Protein AF-A0A1M7REV2-F1 (afdb_monomer_lite)

pLDDT: mean 80.97, std 17.86, range [32.41, 97.94]

Structure (mmCIF, N/CA/C/O backbone):
data_AF-A0A1M7REV2-F1
#
_entry.id   AF-A0A1M7REV2-F1
#
loop_
_atom_site.group_PDB
_atom_site.id
_atom_site.type_symbol
_atom_site.label_atom_id
_atom_site.label_alt_id
_atom_site.label_comp_id
_atom_site.label_asym_id
_atom_site.label_entity_id
_atom_site.label_seq_id
_atom_site.pdbx_PDB_ins_code
_atom_site.Cartn_x
_atom_site.Cartn_y
_atom_site.Cartn_z
_atom_site.occupancy
_atom_site.B_iso_or_equiv
_atom_site.auth_seq_id
_atom_site.auth_comp_id
_atom_site.auth_asym_id
_atom_site.auth_atom_id
_atom_site.pdbx_PDB_model_num
ATOM 1 N N . MET A 1 1 ? 31.255 -5.939 53.324 1.00 43.69 1 MET A N 1
ATOM 2 C CA . MET A 1 1 ? 29.866 -6.467 53.376 1.00 43.69 1 MET A CA 1
ATOM 3 C C . MET A 1 1 ? 28.873 -5.769 52.431 1.00 43.69 1 MET A C 1
ATOM 5 O O . MET A 1 1 ? 27.865 -6.385 52.116 1.00 43.69 1 MET A O 1
ATOM 9 N N . HIS A 1 2 ? 29.122 -4.549 51.928 1.00 42.25 2 HIS A N 1
ATOM 10 C CA . HIS A 1 2 ? 28.206 -3.861 50.992 1.00 42.25 2 HIS A CA 1
ATOM 11 C C . HIS A 1 2 ? 28.217 -4.394 49.545 1.00 42.25 2 HIS A C 1
ATOM 13 O O . HIS A 1 2 ? 27.174 -4.443 48.905 1.00 42.25 2 HIS A O 1
ATOM 19 N N . THR A 1 3 ? 29.349 -4.889 49.045 1.00 41.31 3 THR A N 1
ATOM 20 C CA . THR A 1 3 ? 29.494 -5.343 47.647 1.00 41.31 3 THR A CA 1
ATOM 21 C C . THR A 1 3 ? 28.759 -6.655 47.342 1.00 41.31 3 THR A C 1
ATOM 23 O O . THR A 1 3 ? 28.320 -6.871 46.219 1.00 41.31 3 THR A O 1
ATOM 26 N N . ARG A 1 4 ? 28.547 -7.513 48.352 1.00 37.62 4 ARG A N 1
ATOM 27 C CA . ARG A 1 4 ? 27.813 -8.785 48.195 1.00 37.62 4 ARG A CA 1
ATOM 28 C C . ARG A 1 4 ? 26.289 -8.615 48.139 1.00 37.62 4 ARG A C 1
ATOM 30 O O . ARG A 1 4 ? 25.618 -9.473 47.583 1.00 37.62 4 ARG A O 1
ATOM 37 N N . ARG A 1 5 ? 25.738 -7.513 48.669 1.00 42.66 5 ARG A N 1
ATOM 38 C CA . ARG A 1 5 ? 24.288 -7.232 48.616 1.00 42.66 5 ARG A CA 1
ATOM 39 C C . ARG A 1 5 ? 23.850 -6.646 47.270 1.00 42.66 5 ARG A C 1
ATOM 41 O O . ARG A 1 5 ? 22.754 -6.944 46.823 1.00 42.66 5 ARG A O 1
ATOM 48 N N . ILE A 1 6 ? 24.725 -5.894 46.597 1.00 44.53 6 ILE A N 1
ATOM 49 C CA . ILE A 1 6 ? 24.453 -5.322 45.266 1.00 44.53 6 ILE A CA 1
ATOM 50 C C . ILE A 1 6 ? 24.449 -6.420 44.188 1.00 44.53 6 ILE A C 1
ATOM 52 O O . ILE A 1 6 ? 23.554 -6.453 43.350 1.00 44.53 6 ILE A O 1
ATOM 56 N N . GLY A 1 7 ? 25.380 -7.380 44.265 1.00 37.22 7 GLY A N 1
ATOM 57 C CA . GLY A 1 7 ? 25.423 -8.514 43.332 1.00 37.22 7 GLY A CA 1
ATOM 58 C C . GLY A 1 7 ? 24.199 -9.436 43.415 1.00 37.22 7 GLY A C 1
ATOM 59 O O . GLY A 1 7 ? 23.728 -9.917 42.391 1.00 37.22 7 GLY A O 1
ATOM 60 N N . ALA A 1 8 ? 23.633 -9.629 44.612 1.00 41.50 8 ALA A N 1
ATOM 61 C CA . ALA A 1 8 ? 22.443 -10.463 44.804 1.00 41.50 8 ALA A CA 1
ATOM 62 C C . ALA A 1 8 ? 21.159 -9.820 44.243 1.00 41.50 8 ALA A C 1
ATOM 64 O O . ALA A 1 8 ? 20.305 -10.522 43.710 1.00 41.50 8 ALA A O 1
ATOM 65 N N . VAL A 1 9 ? 21.039 -8.488 44.310 1.00 47.78 9 VAL A N 1
ATOM 66 C CA . VAL A 1 9 ? 19.891 -7.752 43.749 1.00 47.78 9 VAL A CA 1
ATOM 67 C C . VAL A 1 9 ? 19.945 -7.725 42.217 1.00 47.78 9 VAL A C 1
ATOM 69 O O . VAL A 1 9 ? 18.920 -7.912 41.569 1.00 47.78 9 VAL A O 1
ATOM 72 N N . ILE A 1 10 ? 21.138 -7.584 41.627 1.00 49.06 10 ILE A N 1
ATOM 73 C CA . ILE A 1 10 ? 21.328 -7.639 40.166 1.00 49.06 10 ILE A CA 1
ATOM 74 C C . ILE A 1 10 ? 21.054 -9.053 39.626 1.00 49.06 10 ILE A C 1
ATOM 76 O O . ILE A 1 10 ? 20.413 -9.197 38.588 1.00 49.06 10 ILE A O 1
ATOM 80 N N . ALA A 1 11 ? 21.461 -10.102 40.350 1.00 43.75 11 ALA A N 1
ATOM 81 C CA . ALA A 1 11 ? 21.199 -11.488 39.956 1.00 43.75 11 ALA A CA 1
ATOM 82 C C . ALA A 1 11 ? 19.703 -11.864 40.020 1.00 43.75 11 ALA A C 1
ATOM 84 O O . ALA A 1 11 ? 19.220 -12.584 39.150 1.00 43.75 11 ALA A O 1
ATOM 85 N N . LEU A 1 12 ? 18.950 -11.342 40.996 1.00 46.41 12 LEU A N 1
ATOM 86 C CA . LEU A 1 12 ? 17.495 -11.539 41.087 1.00 46.41 12 LEU A CA 1
ATOM 87 C C . LEU A 1 12 ? 16.721 -10.773 40.000 1.00 46.41 12 LEU A C 1
ATOM 89 O O . LEU A 1 12 ? 15.726 -11.286 39.492 1.00 46.41 12 LEU A O 1
ATOM 93 N N . LEU A 1 13 ? 17.199 -9.592 39.591 1.00 45.47 13 LEU A N 1
ATOM 94 C CA . LEU A 1 13 ? 16.633 -8.846 38.460 1.00 45.47 13 LEU A CA 1
ATOM 95 C C . LEU A 1 13 ? 16.920 -9.531 37.113 1.00 45.47 13 LEU A C 1
ATOM 97 O O . LEU A 1 13 ? 16.036 -9.584 36.264 1.00 45.47 13 LEU A O 1
ATOM 101 N N . ALA A 1 14 ? 18.105 -10.124 36.936 1.00 41.53 14 ALA A N 1
ATOM 102 C CA . ALA A 1 14 ? 18.436 -10.902 35.739 1.00 41.53 14 ALA A CA 1
ATOM 103 C C . ALA A 1 14 ? 17.648 -12.225 35.656 1.00 41.53 14 ALA A C 1
ATOM 105 O O . ALA A 1 14 ? 17.209 -12.614 34.576 1.00 41.53 14 ALA A O 1
ATOM 106 N N . ALA A 1 15 ? 17.401 -12.887 36.792 1.00 38.38 15 ALA A N 1
ATOM 107 C CA . ALA A 1 15 ? 16.600 -14.112 36.845 1.00 38.38 15 ALA A CA 1
ATOM 108 C C . ALA A 1 15 ? 15.097 -13.861 36.605 1.00 38.38 15 ALA A C 1
ATOM 110 O O . ALA A 1 15 ? 14.422 -14.713 36.033 1.00 38.38 15 ALA A O 1
ATOM 111 N N . GLY A 1 16 ? 14.576 -12.686 36.983 1.00 38.19 16 GLY A N 1
ATOM 112 C CA . GLY A 1 16 ? 13.189 -12.293 36.705 1.00 38.19 16 GLY A CA 1
ATOM 113 C C . GLY A 1 16 ? 12.911 -11.973 35.230 1.00 38.19 16 GLY A C 1
ATOM 114 O O . GLY A 1 16 ? 11.786 -12.150 34.772 1.00 38.19 16 GLY A O 1
ATOM 115 N N . VAL A 1 17 ? 13.933 -11.554 34.475 1.00 39.50 17 VAL A N 1
ATOM 116 C CA . VAL A 1 17 ? 13.836 -11.249 33.034 1.00 39.50 17 VAL A CA 1
ATOM 117 C C . VAL A 1 17 ? 13.958 -12.511 32.164 1.00 39.50 17 VAL A C 1
ATOM 119 O O . VAL A 1 17 ? 13.461 -12.532 31.044 1.00 39.50 17 VAL A O 1
ATOM 122 N N . LEU A 1 18 ? 14.547 -13.594 32.683 1.00 34.00 18 LEU A N 1
ATOM 123 C CA . LEU A 1 18 ? 14.771 -14.842 31.937 1.00 34.00 18 LEU A CA 1
ATOM 124 C C . LEU A 1 18 ? 13.659 -15.902 32.070 1.00 34.00 18 LEU A C 1
ATOM 126 O O . LEU A 1 18 ? 13.777 -16.968 31.471 1.00 34.00 18 LEU A O 1
ATOM 130 N N . LEU A 1 19 ? 12.583 -15.639 32.820 1.00 34.75 19 LEU A N 1
ATOM 131 C CA . LEU A 1 19 ? 11.520 -16.622 33.104 1.00 34.75 19 LEU A CA 1
ATOM 132 C C . LEU A 1 19 ? 10.159 -16.337 32.445 1.00 34.75 19 LEU A C 1
ATOM 134 O O . LEU A 1 19 ? 9.171 -16.987 32.779 1.00 34.75 19 LEU A O 1
ATOM 138 N N . LEU A 1 20 ? 10.089 -15.423 31.478 1.00 37.75 20 LEU A N 1
ATOM 139 C CA . LEU A 1 20 ? 8.872 -15.167 30.700 1.00 37.75 20 LEU A CA 1
ATOM 140 C C . LEU A 1 20 ? 9.152 -15.401 29.217 1.00 37.75 20 LEU A C 1
ATOM 142 O O . LEU A 1 20 ? 9.313 -14.471 28.432 1.00 37.75 20 LEU A O 1
ATOM 146 N N . ALA A 1 21 ? 9.234 -16.680 28.852 1.00 36.59 21 ALA A N 1
ATOM 147 C CA . ALA A 1 21 ? 9.073 -17.087 27.465 1.00 36.59 21 ALA A CA 1
ATOM 148 C C . ALA A 1 21 ? 7.672 -16.661 26.977 1.00 36.59 21 ALA A C 1
ATOM 150 O O . ALA A 1 21 ? 6.718 -16.750 27.761 1.00 36.59 21 ALA A O 1
ATOM 151 N N . PRO A 1 22 ? 7.522 -16.212 25.717 1.00 39.47 22 PRO A N 1
ATOM 152 C CA . PRO A 1 22 ? 6.202 -16.019 25.131 1.00 39.47 22 PRO A CA 1
ATOM 153 C C . PRO A 1 22 ? 5.412 -17.329 25.252 1.00 39.47 22 PRO A C 1
ATOM 155 O O . PRO A 1 22 ? 5.926 -18.412 24.965 1.00 39.47 22 PRO A O 1
ATOM 158 N N . GLY A 1 23 ? 4.194 -17.232 25.790 1.00 32.41 23 GLY A N 1
ATOM 159 C CA . GLY A 1 23 ? 3.309 -18.380 25.982 1.00 32.41 23 GLY A CA 1
ATOM 160 C C . GLY A 1 23 ? 2.950 -19.042 24.646 1.00 32.41 23 GLY A C 1
ATOM 161 O O . GLY A 1 23 ? 3.029 -18.390 23.608 1.00 32.41 23 GLY A O 1
ATOM 162 N N . PRO A 1 24 ? 2.565 -20.330 24.659 1.00 35.34 24 PRO A N 1
ATOM 163 C CA . PRO A 1 24 ? 2.352 -21.096 23.440 1.00 35.34 24 PRO A CA 1
ATOM 164 C C . PRO A 1 24 ? 1.194 -20.534 22.612 1.00 35.34 24 PRO A C 1
ATOM 166 O O . PRO A 1 24 ? 0.175 -20.100 23.161 1.00 35.34 24 PRO A O 1
ATOM 169 N N . ASP A 1 25 ? 1.372 -20.609 21.292 1.00 39.56 25 ASP A N 1
ATOM 170 C CA . ASP A 1 25 ? 0.382 -20.310 20.263 1.00 39.56 25 ASP A CA 1
ATOM 171 C C . ASP A 1 25 ? -0.998 -20.858 20.633 1.00 39.56 25 ASP A C 1
ATOM 173 O O . ASP A 1 25 ? -1.197 -22.062 20.842 1.00 39.56 25 ASP A O 1
ATOM 177 N N . ARG A 1 26 ? -1.987 -19.963 20.693 1.00 40.00 26 ARG A N 1
ATOM 178 C CA . ARG A 1 26 ? -3.388 -20.357 20.828 1.00 40.00 26 ARG A CA 1
ATOM 179 C C . ARG A 1 26 ? -3.867 -20.918 19.493 1.00 40.00 26 ARG A C 1
ATOM 181 O O . ARG A 1 26 ? -4.332 -20.195 18.621 1.00 40.00 26 ARG A O 1
ATOM 188 N N . ALA A 1 27 ? -3.778 -22.239 19.370 1.00 33.50 27 ALA A N 1
ATOM 189 C CA . ALA A 1 27 ? -4.383 -23.023 18.303 1.00 33.50 27 ALA A CA 1
ATOM 190 C C . ALA A 1 27 ? -5.917 -23.052 18.450 1.00 33.50 27 ALA A C 1
ATOM 192 O O . ALA A 1 27 ? -6.515 -23.995 18.960 1.00 33.50 27 ALA A O 1
ATOM 193 N N . GLY A 1 28 ? -6.553 -21.980 18.000 1.00 37.72 28 GLY A N 1
ATOM 194 C CA . GLY A 1 28 ? -7.979 -21.884 17.723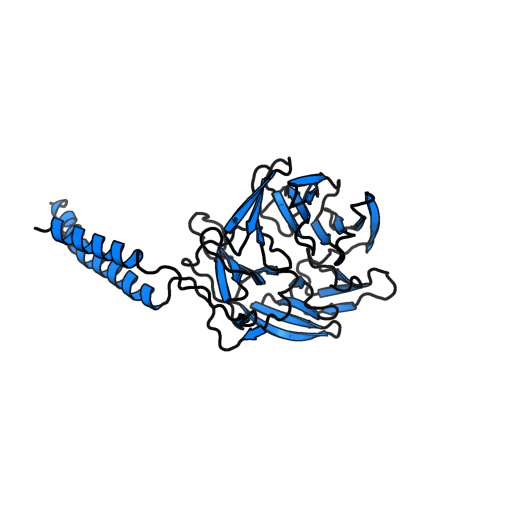 1.00 37.72 28 GLY A CA 1
ATOM 195 C C . GLY A 1 28 ? -8.147 -20.695 16.796 1.00 37.72 28 GLY A C 1
ATOM 196 O O . GLY A 1 28 ? -7.628 -19.625 17.099 1.00 37.72 28 GLY A O 1
ATOM 197 N N . ARG A 1 29 ? -8.787 -20.871 15.635 1.00 42.78 29 ARG A N 1
ATOM 198 C CA . ARG A 1 29 ? -8.947 -19.790 14.653 1.00 42.78 29 ARG A CA 1
ATOM 199 C C . ARG A 1 29 ? -9.982 -18.793 15.186 1.00 42.78 29 ARG A C 1
ATOM 201 O O . ARG A 1 29 ? -11.153 -18.856 14.833 1.00 42.78 29 ARG A O 1
ATOM 208 N N . ILE A 1 30 ? -9.554 -17.939 16.111 1.00 51.41 30 ILE A N 1
ATOM 209 C CA . ILE A 1 30 ? -10.277 -16.727 16.487 1.00 51.41 30 ILE A CA 1
ATOM 210 C C . ILE A 1 30 ? -10.293 -15.855 15.222 1.00 51.41 30 ILE A C 1
ATOM 212 O O . ILE A 1 30 ? -9.264 -15.787 14.540 1.00 51.41 30 ILE A O 1
ATOM 216 N N . PRO A 1 31 ? -11.439 -15.257 14.846 1.00 61.31 31 PRO A N 1
ATOM 217 C CA . PRO A 1 31 ? -11.476 -14.307 13.744 1.00 61.31 31 PRO A CA 1
ATOM 218 C C . PRO A 1 31 ? -10.412 -13.232 13.953 1.00 61.31 31 PRO A C 1
ATOM 220 O O . PRO A 1 31 ? -10.134 -12.856 15.090 1.00 61.31 31 PRO A O 1
ATOM 223 N N . ALA A 1 32 ? -9.837 -12.735 12.865 1.00 77.31 32 ALA A N 1
ATOM 224 C CA . ALA A 1 32 ? -9.000 -11.549 12.917 1.00 77.31 32 ALA A CA 1
ATOM 225 C C . ALA A 1 32 ? -9.808 -10.402 13.560 1.00 77.31 32 ALA A C 1
ATOM 227 O O . ALA A 1 32 ? -10.936 -10.127 13.139 1.00 77.31 32 ALA A O 1
ATOM 228 N N . GLN A 1 33 ? -9.261 -9.762 14.590 1.00 84.19 33 GLN A N 1
ATOM 229 C CA . GLN A 1 33 ? -9.930 -8.739 15.386 1.00 84.19 33 GLN A CA 1
ATOM 230 C C . GLN A 1 33 ? -9.038 -7.513 15.560 1.00 84.19 33 GLN A C 1
ATOM 232 O O . GLN A 1 33 ? -7.889 -7.612 15.987 1.00 84.19 33 GLN A O 1
ATOM 237 N N . LEU A 1 34 ? -9.604 -6.343 15.271 1.00 87.06 34 LEU A N 1
ATOM 238 C CA . LEU A 1 34 ? -9.041 -5.059 15.675 1.00 87.06 34 LEU A CA 1
ATOM 239 C C . LEU A 1 34 ? -9.937 -4.399 16.725 1.00 87.06 34 LEU A C 1
ATOM 241 O O . LEU A 1 34 ? -11.158 -4.578 16.688 1.00 87.06 34 LEU A O 1
ATOM 245 N N . PRO A 1 35 ? -9.366 -3.603 17.639 1.00 86.44 35 PRO A N 1
ATOM 246 C CA . PRO A 1 35 ? -10.153 -2.804 18.559 1.00 86.44 35 PRO A CA 1
ATOM 247 C C . PRO A 1 35 ? -10.871 -1.693 17.786 1.00 86.44 35 PRO A C 1
ATOM 249 O O . PRO A 1 35 ? -10.406 -1.229 16.741 1.00 86.44 35 PRO A O 1
ATOM 252 N N . ARG A 1 36 ? -11.989 -1.200 18.324 1.00 88.44 36 ARG A N 1
ATOM 253 C CA . ARG A 1 36 ? -12.625 0.027 17.809 1.00 88.44 36 ARG A CA 1
ATOM 254 C C . ARG A 1 36 ? -11.894 1.310 18.184 1.00 88.44 36 ARG A C 1
ATOM 256 O O . ARG A 1 36 ? -12.229 2.364 17.648 1.00 88.44 36 ARG A O 1
ATOM 263 N N . GLU A 1 37 ? -10.910 1.235 19.069 1.00 89.56 37 GLU A N 1
ATOM 264 C CA . GLU A 1 37 ? -10.036 2.348 19.425 1.00 89.56 37 GLU A CA 1
ATOM 265 C C . GLU A 1 37 ? -8.582 1.921 19.257 1.00 89.56 37 GLU A C 1
ATOM 267 O O . GLU A 1 37 ? -8.140 0.960 19.880 1.00 89.56 37 GLU A O 1
ATOM 272 N N . LEU A 1 38 ? -7.837 2.630 18.412 1.00 87.44 38 LEU A N 1
ATOM 273 C CA . LEU A 1 38 ? -6.421 2.371 18.207 1.00 87.44 38 LEU A CA 1
ATOM 274 C C . LEU A 1 38 ? -5.620 2.833 19.431 1.00 87.44 38 LEU A C 1
ATOM 276 O O . LEU A 1 38 ? -5.838 3.928 19.957 1.00 87.44 38 LEU A O 1
ATOM 280 N N . ALA A 1 39 ? -4.657 2.019 19.861 1.00 83.94 39 ALA A N 1
ATOM 281 C CA . ALA A 1 39 ? -3.717 2.417 20.897 1.00 83.94 39 ALA A CA 1
ATOM 282 C C . ALA A 1 39 ? -2.964 3.691 20.493 1.00 83.94 39 ALA A C 1
ATOM 284 O O . ALA A 1 39 ? -2.531 3.822 19.355 1.00 83.94 39 ALA A O 1
ATOM 285 N N . GLY A 1 40 ? -2.751 4.601 21.443 1.00 80.69 40 GLY A N 1
ATOM 286 C CA . GLY A 1 40 ? -1.804 5.697 21.256 1.00 80.69 40 GLY A CA 1
ATOM 287 C C . GLY A 1 40 ? -0.360 5.209 21.107 1.00 80.69 40 GLY A C 1
ATOM 288 O O . GLY A 1 40 ? -0.044 4.074 21.480 1.00 80.69 40 GLY A O 1
ATOM 289 N N . PRO A 1 41 ? 0.539 6.079 20.626 1.00 78.56 41 PRO A N 1
ATOM 290 C CA . PRO A 1 41 ? 1.950 5.750 20.522 1.00 78.56 41 PRO A CA 1
ATOM 291 C C . PRO A 1 41 ? 2.546 5.383 21.885 1.00 78.56 41 PRO A C 1
ATOM 293 O O . PRO A 1 41 ? 2.175 5.929 22.930 1.00 78.56 41 PRO A O 1
ATOM 296 N N . ALA A 1 42 ? 3.512 4.469 21.876 1.00 77.19 42 ALA A N 1
ATOM 297 C CA . ALA A 1 42 ? 4.169 3.996 23.085 1.00 77.19 42 ALA A CA 1
ATOM 298 C C . ALA A 1 42 ? 5.661 3.748 22.844 1.00 77.19 42 ALA A C 1
ATOM 300 O O . ALA A 1 42 ? 6.054 2.937 22.011 1.00 77.19 42 ALA A O 1
ATOM 301 N N . LEU A 1 43 ? 6.514 4.383 23.656 1.00 70.88 43 LEU A N 1
ATOM 302 C CA . LEU A 1 43 ? 7.975 4.193 23.615 1.00 70.88 43 LEU A CA 1
ATOM 303 C C . LEU A 1 43 ? 8.411 2.749 23.919 1.00 70.88 43 LEU A C 1
ATOM 305 O O . LEU A 1 43 ? 9.553 2.378 23.678 1.00 70.88 43 LEU A O 1
ATOM 309 N N . THR A 1 44 ? 7.512 1.947 24.490 1.00 72.50 44 THR A N 1
ATOM 310 C CA . THR A 1 44 ? 7.744 0.548 24.863 1.00 72.50 44 THR A CA 1
ATOM 311 C C . THR A 1 44 ? 7.308 -0.449 23.793 1.00 72.50 44 THR A C 1
ATOM 313 O O . THR A 1 44 ? 7.415 -1.654 24.024 1.00 72.50 44 THR A O 1
ATOM 316 N N . THR A 1 45 ? 6.782 0.020 22.659 1.00 78.25 45 THR A N 1
ATOM 317 C CA . THR A 1 45 ? 6.431 -0.844 21.529 1.00 78.25 45 THR A CA 1
ATOM 318 C C . THR A 1 45 ? 7.703 -1.456 20.948 1.00 78.25 45 THR A C 1
ATOM 320 O O . THR A 1 45 ? 8.674 -0.752 20.674 1.00 78.25 45 THR A O 1
ATOM 323 N N . VAL A 1 46 ? 7.712 -2.778 20.788 1.00 82.56 46 VAL A N 1
ATOM 324 C CA . VAL A 1 46 ? 8.875 -3.516 20.275 1.00 82.56 46 VAL A CA 1
ATOM 325 C C . VAL A 1 46 ? 8.889 -3.530 18.750 1.00 82.56 46 VAL A C 1
ATOM 327 O O . VAL A 1 46 ? 7.845 -3.412 18.115 1.00 82.56 46 VAL A O 1
ATOM 330 N N . SER A 1 47 ? 10.076 -3.676 18.161 1.00 85.81 47 SER A N 1
ATOM 331 C CA . SER A 1 47 ? 10.247 -3.697 16.706 1.00 85.81 47 SER A CA 1
ATOM 332 C C . SER A 1 47 ? 9.694 -4.974 16.090 1.00 85.81 47 SER A C 1
ATOM 334 O O . SER A 1 47 ? 9.882 -6.068 16.632 1.00 85.81 47 SER A O 1
ATOM 336 N N . VAL A 1 48 ? 9.118 -4.847 14.897 1.00 87.06 48 VAL A N 1
ATOM 337 C CA . VAL A 1 48 ? 8.655 -5.976 14.081 1.00 87.06 48 VAL A CA 1
ATOM 338 C C . VAL A 1 48 ? 9.798 -6.930 13.700 1.00 87.06 48 VAL A C 1
ATOM 340 O O . VAL A 1 48 ? 9.604 -8.123 13.494 1.00 87.06 48 VAL A O 1
ATOM 343 N N . THR A 1 49 ? 11.037 -6.432 13.675 1.00 83.56 49 THR 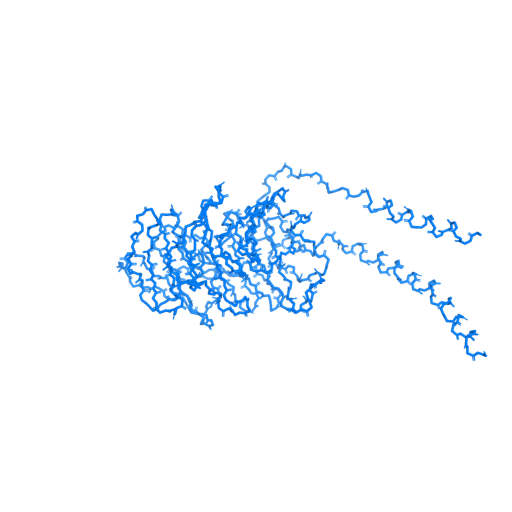A N 1
ATOM 344 C CA . THR A 1 49 ? 12.232 -7.263 13.451 1.00 83.56 49 THR A CA 1
ATOM 345 C C . THR A 1 49 ? 12.592 -8.127 14.659 1.00 83.56 49 THR A C 1
ATOM 347 O O . THR A 1 49 ? 13.294 -9.127 14.521 1.00 83.56 49 THR A O 1
ATOM 350 N N . THR A 1 50 ? 12.124 -7.753 15.851 1.00 83.81 50 THR A N 1
ATOM 351 C CA . THR A 1 50 ? 12.393 -8.483 17.095 1.00 83.81 50 THR A CA 1
ATOM 352 C C . THR A 1 50 ? 11.255 -9.410 17.480 1.00 83.81 50 THR A C 1
ATOM 354 O O . THR A 1 50 ? 11.523 -10.466 18.050 1.00 83.81 50 THR A O 1
ATOM 357 N N . ASP A 1 51 ? 10.017 -9.066 17.131 1.00 83.94 51 ASP A N 1
ATOM 358 C CA . ASP A 1 51 ? 8.829 -9.812 17.525 1.00 83.94 51 ASP A CA 1
ATOM 359 C C . ASP A 1 51 ? 7.732 -9.745 16.453 1.00 83.94 51 ASP A C 1
ATOM 361 O O . ASP A 1 51 ? 7.600 -8.743 15.754 1.00 83.94 51 ASP A O 1
ATOM 365 N N . THR A 1 52 ? 6.958 -10.820 16.322 1.00 81.44 52 THR A N 1
ATOM 366 C CA . THR A 1 52 ? 5.961 -11.001 15.256 1.00 81.44 52 THR A CA 1
ATOM 367 C C . THR A 1 52 ? 4.612 -10.395 15.621 1.00 81.44 52 THR A C 1
ATOM 369 O O . THR A 1 52 ? 4.212 -10.446 16.782 1.00 81.44 52 THR A O 1
ATOM 372 N N . THR A 1 53 ? 3.873 -9.919 14.618 1.00 81.06 53 THR A N 1
ATOM 373 C CA . THR A 1 53 ? 2.444 -9.562 14.740 1.00 81.06 53 THR A CA 1
ATOM 374 C C . THR A 1 53 ? 1.495 -10.620 14.184 1.00 81.06 53 THR A C 1
ATOM 376 O O . THR A 1 53 ? 0.286 -10.414 14.157 1.00 81.06 53 THR A O 1
ATOM 379 N N . GLY A 1 54 ? 2.026 -11.704 13.605 1.00 84.62 54 GLY A N 1
ATOM 380 C CA . GLY A 1 54 ? 1.238 -12.510 12.674 1.00 84.62 54 GLY A CA 1
ATOM 381 C C . GLY A 1 54 ? 0.758 -11.660 11.485 1.00 84.62 54 GLY A C 1
ATOM 382 O O . GLY A 1 54 ? 1.430 -10.687 11.123 1.00 84.62 54 GLY A O 1
ATOM 383 N N . PRO A 1 55 ? -0.383 -12.005 10.857 1.00 89.25 55 PRO A N 1
ATOM 384 C CA . PRO A 1 55 ? -0.949 -11.207 9.777 1.00 89.25 55 PRO A CA 1
ATOM 385 C C . PRO A 1 55 ? -1.227 -9.771 10.228 1.00 89.25 55 PRO A C 1
ATOM 387 O O . PRO A 1 55 ? -1.966 -9.557 11.183 1.00 89.25 55 PRO A O 1
ATOM 390 N N . ALA A 1 56 ? -0.653 -8.790 9.545 1.00 92.06 56 ALA A N 1
ATOM 391 C CA . ALA A 1 56 ? -0.875 -7.378 9.814 1.00 92.06 56 ALA A CA 1
ATOM 392 C C . ALA A 1 56 ? -2.025 -6.804 8.987 1.00 92.06 56 ALA A C 1
ATOM 394 O O . ALA A 1 56 ? -2.247 -7.188 7.843 1.00 92.06 56 ALA A O 1
ATOM 395 N N . ALA A 1 57 ? -2.749 -5.863 9.578 1.00 92.12 57 ALA A N 1
ATOM 396 C CA . ALA A 1 57 ? -3.909 -5.231 8.977 1.00 92.12 57 ALA A CA 1
ATOM 397 C C . ALA A 1 57 ? -3.572 -3.838 8.426 1.00 92.12 57 ALA A C 1
ATOM 399 O O . ALA A 1 57 ? -3.923 -3.535 7.292 1.00 92.12 57 ALA A O 1
ATOM 400 N N . LEU A 1 58 ? -2.873 -2.998 9.193 1.00 92.62 58 LEU A N 1
ATOM 401 C CA . LEU A 1 58 ? -2.540 -1.631 8.776 1.00 92.62 58 LEU A CA 1
ATOM 402 C C . LEU A 1 58 ? -1.220 -1.142 9.365 1.00 92.62 58 LEU A C 1
ATOM 404 O O . LEU A 1 58 ? -0.739 -1.684 10.364 1.00 92.62 58 LEU A O 1
ATOM 408 N N . ILE A 1 59 ? -0.674 -0.084 8.768 1.00 92.88 59 ILE A N 1
ATOM 409 C CA . ILE A 1 59 ? 0.456 0.683 9.287 1.00 92.88 59 ILE A CA 1
ATOM 410 C C . ILE A 1 59 ? -0.030 2.087 9.667 1.00 92.88 59 ILE A C 1
ATOM 412 O O . ILE A 1 59 ? -0.522 2.842 8.827 1.00 92.88 59 ILE A O 1
ATOM 416 N N . ALA A 1 60 ? 0.117 2.433 10.945 1.00 90.44 60 ALA A N 1
ATOM 417 C CA . ALA A 1 60 ? -0.237 3.735 11.501 1.00 90.44 60 ALA A CA 1
ATOM 418 C C . ALA A 1 60 ? 1.019 4.528 11.882 1.00 90.44 60 ALA A C 1
ATOM 420 O O . ALA A 1 60 ? 1.966 3.971 12.431 1.00 90.44 60 ALA A O 1
ATOM 421 N N . GLY A 1 61 ? 1.010 5.834 11.628 1.00 88.62 61 GLY A N 1
ATOM 422 C CA . GLY A 1 61 ? 2.100 6.756 11.945 1.00 88.62 61 GLY A CA 1
ATOM 423 C C . GLY A 1 61 ? 1.700 7.800 12.986 1.00 88.62 61 GLY A C 1
ATOM 424 O O . GLY A 1 61 ? 0.630 8.399 12.896 1.00 88.62 61 GLY A O 1
ATOM 425 N N . TYR A 1 62 ? 2.581 8.057 13.952 1.00 84.75 62 TYR A N 1
ATOM 426 C CA . TYR A 1 62 ? 2.407 9.060 15.006 1.00 84.75 62 TYR A CA 1
ATOM 427 C C . TYR A 1 62 ? 3.508 10.127 14.916 1.00 84.75 62 TYR A C 1
ATOM 429 O O . TYR A 1 62 ? 4.642 9.845 15.298 1.00 84.75 62 TYR A O 1
ATOM 437 N N . PRO A 1 63 ? 3.221 11.351 14.445 1.00 72.38 63 PRO A N 1
ATOM 438 C CA . PRO A 1 63 ? 4.244 12.326 14.055 1.00 72.38 63 PRO A CA 1
ATOM 439 C C . PRO A 1 63 ? 5.038 12.960 15.213 1.00 72.38 63 PRO A C 1
ATOM 441 O O . PRO A 1 63 ? 6.146 13.429 14.983 1.00 72.38 63 PRO A O 1
ATOM 444 N N . ASP A 1 64 ? 4.514 12.992 16.445 1.00 62.44 64 ASP A N 1
ATOM 445 C CA . ASP A 1 64 ? 5.062 13.843 17.523 1.00 62.44 64 ASP A CA 1
ATOM 446 C C . ASP A 1 64 ? 5.898 13.113 18.592 1.00 62.44 64 ASP A C 1
ATOM 448 O O . ASP A 1 64 ? 6.040 13.623 19.708 1.00 62.44 64 ASP A O 1
ATOM 452 N N . LEU A 1 65 ? 6.438 11.919 18.321 1.00 55.94 65 LEU A N 1
ATOM 453 C CA . LEU A 1 65 ? 7.221 11.193 19.328 1.00 55.94 65 LEU A CA 1
ATOM 454 C C . LEU A 1 65 ? 8.542 10.653 18.788 1.00 55.94 65 LEU A C 1
ATOM 456 O O . LEU A 1 65 ? 8.511 9.791 17.914 1.00 55.94 65 LEU A O 1
ATOM 460 N N . PRO A 1 66 ? 9.684 11.083 19.360 1.00 46.41 66 PRO A N 1
ATOM 461 C CA . PRO A 1 66 ? 10.986 10.604 18.936 1.00 46.41 66 PRO A CA 1
ATOM 462 C C . PRO A 1 66 ? 11.103 9.101 19.189 1.00 46.41 66 PRO A C 1
ATOM 464 O O . PRO A 1 66 ? 10.921 8.617 20.313 1.00 46.41 66 PRO A O 1
ATOM 467 N N . VAL A 1 67 ? 11.452 8.364 18.140 1.00 52.47 67 VAL A N 1
ATOM 468 C CA . VAL A 1 67 ? 11.921 6.984 18.253 1.00 52.47 67 VAL A CA 1
ATOM 469 C C . VAL A 1 67 ? 13.366 7.018 18.757 1.00 52.47 67 VAL A C 1
ATOM 471 O O . VAL A 1 67 ? 14.171 7.853 18.344 1.00 52.47 67 VAL A O 1
ATOM 474 N N . VAL A 1 68 ? 13.734 6.113 19.669 1.00 42.16 68 VAL A N 1
ATOM 475 C CA . VAL A 1 68 ? 15.131 5.987 20.117 1.00 42.16 68 VAL A CA 1
ATOM 476 C C . VAL A 1 68 ? 16.012 5.662 18.903 1.00 42.16 68 VAL A C 1
ATOM 478 O O . VAL A 1 68 ? 15.944 4.556 18.377 1.00 42.16 68 VAL A O 1
ATOM 481 N N . GLY A 1 69 ? 16.832 6.626 18.471 1.00 41.94 69 GLY A N 1
ATOM 482 C CA . GLY A 1 69 ? 17.753 6.498 17.332 1.00 41.94 69 GLY A CA 1
ATOM 483 C C . GLY A 1 69 ? 17.456 7.417 16.140 1.00 41.94 69 GLY A C 1
ATOM 484 O O . GLY A 1 69 ? 18.358 7.641 15.340 1.00 41.94 69 GLY A O 1
ATOM 485 N N . ASP A 1 70 ? 16.262 8.011 16.064 1.00 40.31 70 ASP A N 1
ATOM 486 C CA . ASP A 1 70 ? 15.902 9.038 15.078 1.00 40.31 70 ASP A CA 1
ATOM 487 C C . ASP A 1 70 ? 15.325 10.250 15.821 1.00 40.31 70 ASP A C 1
ATOM 489 O O . ASP A 1 70 ? 14.193 10.241 16.303 1.00 40.31 70 ASP A O 1
ATOM 493 N N . MET A 1 71 ? 16.137 11.301 15.969 1.00 37.62 71 MET A N 1
ATOM 494 C CA . MET A 1 71 ? 15.766 12.514 16.713 1.00 37.62 71 MET A CA 1
ATOM 495 C C . MET A 1 71 ? 14.853 13.468 15.920 1.00 37.62 71 MET A C 1
ATOM 497 O O . MET A 1 71 ? 14.664 14.610 16.339 1.00 37.62 71 MET A O 1
ATOM 501 N N . SER A 1 72 ? 14.283 13.017 14.798 1.00 41.69 72 SER A N 1
ATOM 502 C CA . SER A 1 72 ? 13.360 13.790 13.955 1.00 41.69 72 SER A CA 1
ATOM 503 C C . SER A 1 72 ? 12.093 13.038 13.525 1.00 41.69 72 SER A C 1
ATOM 505 O O . SER A 1 72 ? 11.239 13.635 12.874 1.00 41.69 72 SER A O 1
ATOM 507 N N . GLY A 1 73 ? 11.950 11.758 13.873 1.00 58.44 73 GLY A N 1
ATOM 508 C CA . GLY A 1 73 ? 10.925 10.887 13.297 1.00 58.44 73 GLY A CA 1
ATOM 509 C C . GLY A 1 73 ? 9.746 10.605 14.223 1.00 58.44 73 GLY A C 1
ATOM 510 O O . GLY A 1 73 ? 9.927 10.369 15.417 1.00 58.44 73 GLY A O 1
ATOM 511 N N . GLY A 1 74 ? 8.542 10.582 13.649 1.00 71.94 74 GLY A N 1
ATOM 512 C CA . GLY A 1 74 ? 7.367 9.990 14.278 1.00 71.94 74 GLY A CA 1
ATOM 513 C C . GLY A 1 74 ? 7.489 8.469 14.450 1.00 71.94 74 GLY A C 1
ATOM 514 O O . GLY A 1 74 ? 8.341 7.818 13.847 1.00 71.94 74 GLY A O 1
ATOM 515 N N . GLN A 1 75 ? 6.619 7.874 15.262 1.00 83.38 75 GLN A N 1
ATOM 516 C CA . GLN A 1 75 ? 6.556 6.428 15.457 1.00 83.38 75 GLN A CA 1
ATOM 517 C C . GLN A 1 75 ? 5.613 5.792 14.428 1.00 83.38 75 GLN A C 1
ATOM 519 O O . GLN A 1 75 ? 4.408 6.010 14.500 1.00 83.38 75 GLN A O 1
ATOM 524 N N . ASN A 1 76 ? 6.131 4.953 13.528 1.00 88.44 76 ASN A N 1
ATOM 525 C CA . ASN A 1 76 ? 5.298 4.079 12.698 1.00 88.44 76 ASN A CA 1
ATOM 526 C C . ASN A 1 76 ? 5.118 2.721 13.378 1.00 88.44 76 ASN A C 1
ATOM 528 O O . ASN A 1 76 ? 6.079 2.138 13.892 1.00 88.44 76 ASN A O 1
ATOM 532 N N . VAL A 1 77 ? 3.887 2.218 13.383 1.00 90.31 77 VAL A N 1
ATOM 533 C CA . VAL A 1 77 ? 3.525 0.912 13.924 1.00 90.31 77 VAL A CA 1
ATOM 534 C C . VAL A 1 77 ? 2.748 0.103 12.905 1.00 90.31 77 VAL A C 1
ATOM 536 O O . VAL A 1 77 ? 1.819 0.601 12.280 1.00 90.31 77 VAL A O 1
ATOM 539 N N . VAL A 1 78 ? 3.098 -1.169 12.782 1.00 91.81 78 VAL A N 1
ATOM 540 C CA . VAL A 1 78 ? 2.246 -2.163 12.145 1.00 91.81 78 VAL A CA 1
ATOM 541 C C . VAL A 1 78 ? 1.305 -2.751 13.198 1.00 91.81 78 VAL A C 1
ATOM 543 O O . VAL A 1 78 ? 1.736 -3.071 14.311 1.00 91.81 78 VAL A O 1
ATOM 546 N N . VAL A 1 79 ? 0.023 -2.857 12.853 1.00 91.69 79 VAL A N 1
ATOM 547 C CA . VAL A 1 79 ? -1.035 -3.396 13.715 1.00 91.69 79 VAL A CA 1
ATOM 548 C C . VAL A 1 79 ? -1.442 -4.771 13.197 1.00 91.69 79 VAL A C 1
ATOM 550 O O . VAL A 1 79 ? -1.928 -4.903 12.072 1.00 91.69 79 VAL A O 1
ATOM 553 N N . GLY A 1 80 ? -1.222 -5.794 14.014 1.00 90.19 80 GLY A N 1
ATOM 554 C CA . GLY A 1 80 ? -1.619 -7.175 13.790 1.00 90.19 80 GLY A CA 1
ATOM 555 C C . GLY A 1 80 ? -3.131 -7.364 13.833 1.00 90.19 80 GLY A C 1
ATOM 556 O O . GLY A 1 80 ? -3.847 -6.702 14.581 1.00 90.19 80 GLY A O 1
ATOM 557 N N . ALA A 1 81 ? -3.614 -8.330 13.061 1.00 87.50 81 ALA A N 1
ATOM 558 C CA . ALA A 1 81 ? -4.980 -8.843 13.091 1.00 87.50 81 ALA A CA 1
ATOM 559 C C . ALA A 1 81 ? -5.366 -9.493 14.433 1.00 87.50 81 ALA A C 1
ATOM 561 O O . ALA A 1 81 ? -6.511 -9.879 14.628 1.00 87.50 81 ALA A O 1
ATOM 562 N N . ASP A 1 82 ? -4.407 -9.670 15.331 1.00 83.12 82 ASP A N 1
ATOM 563 C CA . ASP A 1 82 ? -4.559 -10.131 16.707 1.00 83.12 82 ASP A CA 1
ATOM 564 C C . ASP A 1 82 ? -4.490 -8.969 17.717 1.00 83.12 82 ASP A C 1
ATOM 566 O O . ASP A 1 82 ? -4.280 -9.201 18.909 1.00 83.12 82 ASP A O 1
ATOM 570 N N . ASN A 1 83 ? -4.642 -7.726 17.239 1.00 84.12 83 ASN A N 1
ATOM 571 C CA . ASN A 1 83 ? -4.467 -6.496 18.005 1.00 84.12 83 ASN A CA 1
ATOM 572 C C . ASN A 1 83 ? -3.037 -6.327 18.560 1.00 84.12 83 ASN A C 1
ATOM 574 O O . ASN A 1 83 ? -2.853 -5.655 19.561 1.00 84.12 83 ASN A O 1
ATOM 578 N N . SER A 1 84 ? -2.005 -6.914 17.944 1.00 85.06 84 SER A N 1
ATOM 579 C CA . SER A 1 84 ? -0.608 -6.688 18.346 1.00 85.06 84 SER A CA 1
ATOM 580 C C . SER A 1 84 ? 0.013 -5.461 17.664 1.00 85.06 84 SER A C 1
ATOM 582 O O . SER A 1 84 ? -0.292 -5.158 16.516 1.00 85.06 84 SER A O 1
ATOM 584 N N . TYR A 1 85 ? 0.899 -4.728 18.348 1.00 86.56 85 TYR A N 1
ATOM 585 C CA . TYR A 1 85 ? 1.518 -3.509 17.797 1.00 86.56 85 TYR A CA 1
ATOM 586 C C . TYR A 1 85 ? 3.031 -3.644 17.755 1.00 86.56 85 TYR A C 1
ATOM 588 O O . TYR A 1 85 ? 3.660 -3.950 18.773 1.00 86.56 85 TYR A O 1
ATOM 596 N N . ARG A 1 86 ? 3.648 -3.385 16.602 1.00 88.31 86 ARG A N 1
ATOM 597 C CA . ARG A 1 86 ? 5.111 -3.414 16.468 1.00 88.31 86 ARG A CA 1
ATOM 598 C C . ARG A 1 86 ? 5.616 -2.185 15.744 1.00 88.31 86 ARG A C 1
ATOM 600 O O . ARG A 1 86 ? 4.997 -1.754 14.780 1.00 88.31 86 ARG A O 1
ATOM 607 N N . THR A 1 87 ? 6.733 -1.615 16.190 1.00 88.81 87 THR A N 1
ATOM 608 C CA . THR A 1 87 ? 7.353 -0.509 15.456 1.00 88.81 87 THR A CA 1
ATOM 609 C C . THR A 1 87 ? 7.947 -1.013 14.152 1.00 88.81 87 THR A C 1
ATOM 611 O O . THR A 1 87 ? 8.453 -2.136 14.068 1.00 88.81 87 THR A O 1
ATOM 614 N N . VAL A 1 88 ? 7.874 -0.174 13.129 1.00 89.81 88 VAL A N 1
ATOM 615 C CA . VAL A 1 88 ? 8.323 -0.482 11.775 1.00 89.81 88 VAL A CA 1
ATOM 616 C C . VAL A 1 88 ? 9.053 0.741 11.200 1.00 89.81 88 VAL A C 1
ATOM 618 O O . VAL A 1 88 ? 8.716 1.866 11.580 1.00 89.81 88 VAL A O 1
ATOM 621 N N . PRO A 1 89 ? 10.076 0.568 10.340 1.00 86.75 89 PRO A N 1
ATOM 622 C CA . PRO A 1 89 ? 10.689 1.689 9.630 1.00 86.75 89 PRO A CA 1
ATOM 623 C C . PRO A 1 89 ? 9.662 2.522 8.854 1.00 86.75 89 PRO A C 1
ATOM 625 O O . PRO A 1 89 ? 8.621 2.003 8.440 1.00 86.75 89 PRO A O 1
ATOM 628 N N . SER A 1 90 ? 9.970 3.801 8.618 1.00 80.69 90 SER A N 1
ATOM 629 C CA . SER A 1 90 ? 9.215 4.601 7.648 1.00 80.69 90 SER A CA 1
ATOM 630 C C . SER A 1 90 ? 9.242 3.948 6.265 1.00 80.69 90 SER A C 1
ATOM 632 O O . SER A 1 90 ? 10.091 3.099 5.988 1.00 80.69 90 SER A O 1
ATOM 634 N N . ASP A 1 91 ? 8.279 4.320 5.421 1.00 85.56 91 ASP A N 1
ATOM 635 C CA . ASP A 1 91 ? 8.225 3.899 4.012 1.00 85.56 91 ASP A CA 1
ATOM 636 C C . ASP A 1 91 ? 8.139 2.376 3.819 1.00 85.56 91 ASP A C 1
ATOM 638 O O . ASP A 1 91 ? 8.448 1.832 2.757 1.00 85.56 91 ASP A O 1
ATOM 642 N N . SER A 1 92 ? 7.700 1.678 4.869 1.00 91.56 92 SER A N 1
ATOM 643 C CA . SER A 1 92 ? 7.400 0.257 4.813 1.00 91.56 92 SER A CA 1
ATOM 644 C C . SER A 1 92 ? 6.059 0.038 4.135 1.00 91.56 92 SER A C 1
ATOM 646 O O . SER A 1 92 ? 5.090 0.734 4.430 1.00 91.56 92 SER A O 1
ATOM 648 N N . ARG A 1 93 ? 6.011 -0.969 3.267 1.00 94.19 93 ARG A N 1
ATOM 649 C CA . ARG A 1 93 ? 4.818 -1.371 2.526 1.00 94.19 93 ARG A CA 1
ATOM 650 C C . ARG A 1 93 ? 4.330 -2.733 2.993 1.00 94.19 93 ARG A C 1
ATOM 652 O O . ARG A 1 93 ? 5.134 -3.652 3.153 1.00 94.19 93 ARG A O 1
ATOM 659 N N . LEU A 1 94 ? 3.036 -2.873 3.203 1.00 94.62 94 LEU A N 1
ATOM 660 C CA . LEU A 1 94 ? 2.361 -4.067 3.670 1.00 94.62 94 LEU A CA 1
ATOM 661 C C . LEU A 1 94 ? 1.829 -4.885 2.491 1.00 94.62 94 LEU A C 1
ATOM 663 O O . LEU A 1 94 ? 1.201 -4.375 1.575 1.00 94.62 94 LEU A O 1
ATOM 667 N N . ASP A 1 95 ? 2.094 -6.191 2.513 1.00 94.06 95 ASP A N 1
ATOM 668 C CA . ASP A 1 95 ? 1.475 -7.144 1.588 1.00 94.06 95 ASP A CA 1
ATOM 669 C C . ASP A 1 95 ? -0.061 -7.088 1.688 1.00 94.06 95 ASP A C 1
ATOM 671 O O . ASP A 1 95 ? -0.575 -7.073 2.810 1.00 94.06 95 ASP A O 1
ATOM 675 N N . PRO A 1 96 ? -0.812 -7.194 0.574 1.00 91.31 96 PRO A N 1
ATOM 676 C CA . PRO A 1 96 ? -2.278 -7.168 0.592 1.00 91.31 96 PRO A CA 1
ATOM 677 C C . PRO A 1 96 ? -2.938 -8.239 1.475 1.00 91.31 96 PRO A C 1
ATOM 679 O O . PRO A 1 96 ? -4.099 -8.116 1.852 1.00 91.31 96 PRO A O 1
ATOM 682 N N . ARG A 1 97 ? -2.217 -9.317 1.825 1.00 90.25 97 ARG A N 1
ATOM 683 C CA . ARG A 1 97 ? -2.697 -10.370 2.741 1.00 90.25 97 ARG A CA 1
ATOM 684 C C . ARG A 1 97 ? -2.141 -10.240 4.159 1.00 90.25 97 ARG A C 1
ATOM 686 O O . ARG A 1 97 ? -2.311 -11.156 4.965 1.00 90.25 97 ARG A O 1
ATOM 693 N N . GLY A 1 98 ? -1.430 -9.159 4.452 1.00 92.56 98 GLY A N 1
ATOM 694 C CA . GLY A 1 98 ? -0.857 -8.894 5.759 1.00 92.56 98 GLY A CA 1
ATOM 695 C C . GLY A 1 98 ? 0.317 -9.792 6.134 1.00 92.56 98 GLY A C 1
ATOM 696 O O . GLY A 1 98 ? 0.662 -9.866 7.306 1.00 92.56 98 GLY A O 1
ATOM 697 N N . ARG A 1 99 ? 0.911 -10.553 5.206 1.00 92.88 99 ARG A N 1
ATOM 698 C CA . ARG A 1 99 ? 1.854 -11.630 5.580 1.00 92.88 99 ARG A CA 1
ATOM 699 C C . ARG A 1 99 ? 3.298 -11.171 5.717 1.00 92.88 99 ARG A C 1
ATOM 701 O O . ARG A 1 99 ? 4.089 -11.816 6.404 1.00 92.88 99 ARG A O 1
ATOM 708 N N . TYR A 1 100 ? 3.672 -10.113 5.015 1.00 95.25 100 TYR A N 1
ATOM 709 C CA . TYR A 1 100 ? 5.033 -9.602 5.022 1.00 95.25 100 TYR A CA 1
ATOM 710 C C . TYR A 1 100 ? 5.053 -8.096 4.773 1.00 95.25 100 TYR A C 1
ATOM 712 O O . TYR A 1 100 ? 4.095 -7.527 4.256 1.00 95.25 100 TYR A O 1
ATOM 720 N N . LEU A 1 101 ? 6.175 -7.477 5.126 1.00 96.25 101 LEU A N 1
ATOM 721 C CA . LEU A 1 101 ? 6.483 -6.084 4.828 1.00 96.25 101 LEU A CA 1
ATOM 722 C C . LEU A 1 101 ? 7.594 -6.013 3.779 1.00 96.25 101 LEU A C 1
ATOM 724 O O . LEU A 1 101 ? 8.513 -6.835 3.807 1.00 96.25 101 LEU A O 1
ATOM 728 N N . LEU A 1 102 ? 7.543 -5.024 2.892 1.00 97.06 102 LEU A N 1
ATOM 729 C CA . LEU A 1 102 ? 8.704 -4.536 2.153 1.00 97.06 102 LEU A CA 1
ATOM 730 C C . LEU A 1 102 ? 9.224 -3.288 2.858 1.00 97.06 102 LEU A C 1
ATOM 732 O O . LEU A 1 102 ? 8.508 -2.305 3.004 1.00 97.06 102 LEU A O 1
ATOM 736 N N . LEU A 1 103 ? 10.468 -3.355 3.312 1.00 95.06 103 LEU A N 1
ATOM 737 C CA . LEU A 1 103 ? 11.168 -2.284 4.001 1.00 95.06 103 LEU A CA 1
ATOM 738 C C . LEU A 1 103 ? 12.084 -1.590 2.996 1.00 95.06 103 LEU A C 1
ATOM 740 O O . LEU A 1 103 ? 12.930 -2.250 2.377 1.00 95.06 103 LEU A O 1
ATOM 744 N N . ALA A 1 104 ? 11.901 -0.281 2.855 1.00 92.31 104 ALA A N 1
ATOM 745 C CA . ALA A 1 104 ? 12.759 0.576 2.055 1.00 92.31 104 ALA A CA 1
ATOM 746 C C . ALA A 1 104 ? 14.200 0.593 2.593 1.00 92.31 104 ALA A C 1
ATOM 748 O O . ALA A 1 104 ? 14.443 0.384 3.788 1.00 92.31 104 ALA A O 1
ATOM 749 N N . GLY A 1 105 ? 15.165 0.817 1.707 1.00 91.69 105 GLY A N 1
ATOM 750 C CA . GLY A 1 105 ? 16.583 0.763 2.044 1.00 91.69 105 GLY A CA 1
ATOM 751 C C . GLY A 1 105 ? 17.439 1.679 1.181 1.00 91.69 105 GLY A C 1
ATOM 752 O O . GLY A 1 105 ? 17.057 2.071 0.084 1.00 91.69 105 GLY A O 1
ATOM 753 N N . GLU A 1 106 ? 18.610 2.026 1.708 1.00 90.81 106 GLU A N 1
ATOM 754 C CA . GLU A 1 106 ? 19.640 2.775 0.982 1.00 90.81 106 GLU A CA 1
ATOM 755 C C . GLU A 1 106 ? 20.337 1.888 -0.060 1.00 90.81 106 GLU A C 1
ATOM 757 O O . GLU A 1 106 ? 20.289 0.656 0.025 1.00 90.81 106 GLU A O 1
ATOM 762 N N . ASP A 1 107 ? 21.028 2.525 -1.005 1.00 89.75 107 ASP A N 1
ATOM 763 C CA . ASP A 1 107 ? 21.885 1.873 -2.003 1.00 89.75 107 ASP A CA 1
ATOM 764 C C . ASP A 1 107 ? 21.165 0.765 -2.789 1.00 89.75 107 ASP A C 1
ATOM 766 O O . ASP A 1 107 ? 21.642 -0.368 -2.880 1.00 89.75 107 ASP A O 1
ATOM 770 N N . GLY A 1 108 ? 19.960 1.061 -3.288 1.00 91.31 108 GLY A N 1
ATOM 771 C CA . GLY A 1 108 ? 19.210 0.118 -4.125 1.00 91.31 108 GLY A CA 1
ATOM 772 C C . GLY A 1 108 ? 18.593 -1.051 -3.367 1.00 91.31 108 GLY A C 1
ATOM 773 O O . GLY A 1 108 ? 18.042 -1.969 -3.980 1.00 91.31 108 GLY A O 1
ATOM 774 N N . ALA A 1 109 ? 18.702 -1.061 -2.038 1.00 94.19 109 ALA A N 1
ATOM 775 C CA . ALA A 1 109 ? 18.286 -2.191 -1.237 1.00 94.19 109 ALA A CA 1
ATOM 776 C C . ALA A 1 109 ? 16.796 -2.157 -0.907 1.00 94.19 109 ALA A C 1
ATOM 778 O O . ALA A 1 109 ? 16.238 -1.134 -0.519 1.00 94.19 109 ALA A O 1
ATOM 779 N N . LEU A 1 110 ? 16.184 -3.336 -0.928 1.00 96.00 110 LEU A N 1
ATOM 780 C CA . LEU A 1 110 ? 14.846 -3.562 -0.393 1.00 96.00 110 LEU A CA 1
ATOM 781 C C . LEU A 1 110 ? 14.859 -4.821 0.470 1.00 96.00 110 LEU A C 1
ATOM 783 O O . LEU A 1 110 ? 15.467 -5.823 0.095 1.00 96.00 110 LEU A O 1
ATOM 787 N N . THR A 1 111 ? 14.188 -4.813 1.620 1.00 97.06 111 THR A N 1
ATOM 788 C CA . THR A 1 111 ? 14.112 -6.002 2.486 1.00 97.06 111 THR A CA 1
ATOM 789 C C . THR A 1 111 ? 12.678 -6.472 2.641 1.00 97.06 111 THR A C 1
ATOM 791 O O . THR A 1 111 ? 11.841 -5.750 3.162 1.00 97.06 111 THR A O 1
ATOM 794 N N . ARG A 1 112 ? 12.392 -7.717 2.258 1.00 97.56 112 ARG A N 1
ATOM 795 C CA . ARG A 1 112 ? 11.142 -8.391 2.616 1.00 97.56 112 ARG A CA 1
ATOM 796 C C . ARG A 1 112 ? 11.275 -9.020 3.994 1.00 97.56 112 ARG A C 1
ATOM 798 O O . ARG A 1 112 ? 12.190 -9.812 4.197 1.00 97.56 112 ARG A O 1
ATOM 805 N N . LEU A 1 113 ? 10.352 -8.714 4.899 1.00 96.50 113 LEU A N 1
ATOM 806 C CA . LEU A 1 113 ? 10.254 -9.283 6.245 1.00 96.50 113 LEU A CA 1
ATOM 807 C C . LEU A 1 113 ? 8.960 -10.089 6.375 1.00 96.50 113 LEU A C 1
ATOM 809 O O . LEU A 1 113 ? 7.876 -9.524 6.272 1.00 96.50 113 LEU A O 1
ATOM 813 N N . ASN A 1 114 ? 9.066 -11.391 6.629 1.00 94.50 114 ASN A N 1
ATOM 814 C CA . ASN A 1 114 ? 7.925 -12.248 6.938 1.00 94.50 114 ASN A CA 1
ATOM 815 C C . ASN A 1 114 ? 7.448 -11.996 8.376 1.00 94.50 114 ASN A C 1
ATOM 817 O O . ASN A 1 114 ? 8.223 -12.106 9.324 1.00 94.50 114 ASN A O 1
ATOM 821 N N . LEU A 1 115 ? 6.165 -11.675 8.540 1.00 92.38 115 LEU A N 1
ATOM 822 C CA . LEU A 1 115 ? 5.593 -11.308 9.835 1.00 92.38 115 LEU A CA 1
ATOM 823 C C . LEU A 1 115 ? 5.268 -12.506 10.732 1.00 92.38 115 LEU A C 1
ATOM 825 O O . LEU A 1 115 ? 5.029 -12.310 11.919 1.00 92.38 115 LEU A O 1
ATOM 829 N N . ALA A 1 116 ? 5.264 -13.728 10.194 1.00 90.06 116 ALA A N 1
ATOM 830 C CA . ALA A 1 116 ? 4.979 -14.940 10.960 1.00 90.06 116 ALA A CA 1
ATOM 831 C C . ALA A 1 116 ? 6.224 -15.530 11.639 1.00 90.06 116 ALA A C 1
ATOM 833 O O . ALA A 1 116 ? 6.117 -16.104 12.716 1.00 90.06 116 ALA A O 1
ATOM 834 N N . ASP A 1 117 ? 7.401 -15.407 11.019 1.00 89.69 117 ASP A N 1
ATOM 835 C CA . ASP A 1 117 ? 8.637 -16.043 11.506 1.00 89.69 117 ASP A CA 1
ATOM 836 C C . ASP A 1 117 ? 9.847 -15.096 11.595 1.00 89.69 117 ASP A C 1
ATOM 838 O O . ASP A 1 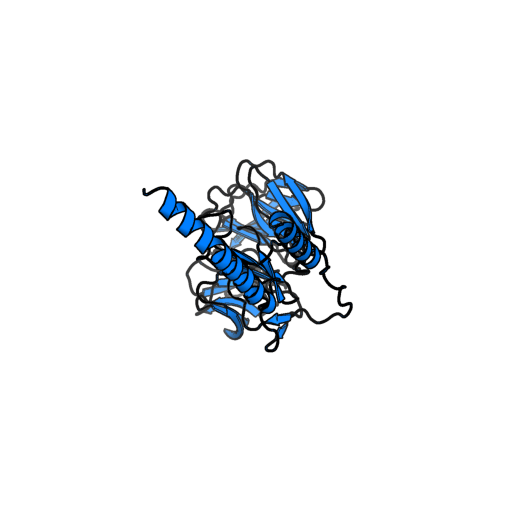117 ? 10.905 -15.494 12.088 1.00 89.69 117 ASP A O 1
ATOM 842 N N . ARG A 1 118 ? 9.688 -13.828 11.183 1.00 92.12 118 ARG A N 1
ATOM 843 C CA . ARG A 1 118 ? 10.739 -12.793 11.096 1.00 92.12 118 ARG A CA 1
ATOM 844 C C . ARG A 1 118 ? 11.852 -13.112 10.101 1.00 92.12 118 ARG A C 1
ATOM 846 O O . ARG A 1 118 ? 12.889 -12.448 10.113 1.00 92.12 118 ARG A O 1
ATOM 853 N N . SER A 1 119 ? 11.670 -14.107 9.236 1.00 94.44 119 SER A N 1
ATOM 854 C CA . SER A 1 119 ? 12.623 -14.367 8.164 1.00 94.44 119 SER A CA 1
ATOM 855 C C . SER A 1 119 ? 12.682 -13.167 7.223 1.00 94.44 119 SER A C 1
ATOM 857 O O . SER A 1 119 ? 11.663 -12.560 6.879 1.00 94.44 119 SER A O 1
ATOM 859 N N . THR A 1 120 ? 13.897 -12.801 6.826 1.00 96.44 120 THR A N 1
ATOM 860 C CA . THR A 1 120 ? 14.129 -11.690 5.910 1.00 96.44 120 THR A CA 1
ATOM 861 C C . THR A 1 120 ? 14.766 -12.164 4.619 1.00 96.44 120 THR A C 1
ATOM 863 O O . THR A 1 120 ? 15.539 -13.122 4.585 1.00 96.44 120 THR A O 1
ATOM 866 N N . ARG A 1 121 ? 14.455 -11.455 3.536 1.00 97.38 121 ARG A N 1
ATOM 867 C CA . ARG A 1 121 ? 15.154 -11.565 2.260 1.00 97.38 121 ARG A CA 1
ATOM 868 C C . ARG A 1 121 ? 15.452 -10.173 1.739 1.00 97.38 121 ARG A C 1
ATOM 870 O O . ARG A 1 121 ? 14.538 -9.370 1.576 1.00 97.38 121 ARG A O 1
ATOM 877 N N . ARG A 1 122 ? 16.726 -9.904 1.470 1.00 96.94 122 ARG A N 1
ATOM 878 C CA . ARG A 1 122 ? 17.179 -8.660 0.848 1.00 96.94 122 ARG A CA 1
ATOM 879 C C . ARG A 1 122 ? 17.214 -8.816 -0.672 1.00 96.94 122 ARG A C 1
ATOM 881 O O . ARG A 1 122 ? 17.608 -9.871 -1.166 1.00 96.94 122 ARG A O 1
ATOM 888 N N . TYR A 1 123 ? 16.824 -7.762 -1.373 1.00 97.38 123 TYR A N 1
ATOM 889 C CA . TYR A 1 123 ? 16.947 -7.589 -2.815 1.00 97.38 123 TYR A CA 1
ATOM 890 C C . TYR A 1 123 ? 17.845 -6.391 -3.089 1.00 97.38 123 TYR A C 1
ATOM 892 O O . TYR A 1 123 ? 17.873 -5.441 -2.303 1.00 97.38 123 TYR A O 1
ATOM 900 N N . ASP A 1 124 ? 18.557 -6.467 -4.202 1.00 95.12 124 ASP A N 1
ATOM 901 C CA . ASP A 1 124 ? 19.324 -5.372 -4.772 1.00 95.12 124 ASP A CA 1
ATOM 902 C C . ASP A 1 124 ? 18.706 -5.063 -6.134 1.00 95.12 124 ASP A C 1
ATOM 904 O O . ASP A 1 124 ? 18.645 -5.931 -7.007 1.00 95.12 124 ASP A O 1
ATOM 908 N N . ILE A 1 125 ? 18.157 -3.859 -6.272 1.00 93.25 125 ILE A N 1
ATOM 909 C CA . ILE A 1 125 ? 17.446 -3.433 -7.481 1.00 93.25 125 ILE A CA 1
ATOM 910 C C . ILE A 1 125 ? 18.432 -2.922 -8.543 1.00 93.25 125 ILE A C 1
ATOM 912 O O . ILE A 1 125 ? 18.044 -2.753 -9.701 1.00 93.25 125 ILE A O 1
ATOM 916 N N . GLY A 1 126 ? 19.710 -2.735 -8.185 1.00 86.56 126 GLY A N 1
ATOM 917 C CA . GLY A 1 126 ? 20.731 -2.186 -9.073 1.00 86.56 126 GLY A CA 1
ATOM 918 C C . GLY A 1 126 ? 20.526 -0.698 -9.358 1.00 86.56 126 GLY A C 1
ATOM 919 O O . GLY A 1 126 ? 20.856 -0.229 -10.447 1.00 86.56 126 GLY A O 1
ATOM 920 N N . THR A 1 127 ? 19.930 0.028 -8.410 1.00 85.12 127 THR A N 1
ATOM 921 C CA . THR A 1 127 ? 19.690 1.474 -8.481 1.00 85.12 127 THR A CA 1
ATOM 922 C C . THR A 1 127 ? 20.450 2.179 -7.371 1.00 85.12 127 THR A C 1
ATOM 924 O O . THR A 1 127 ? 20.519 1.672 -6.258 1.00 85.12 127 THR A O 1
ATOM 927 N N . ASP A 1 128 ? 20.969 3.371 -7.640 1.00 84.31 128 ASP A N 1
ATOM 928 C CA . ASP A 1 128 ? 21.620 4.171 -6.604 1.00 84.31 128 ASP A CA 1
ATOM 929 C C . ASP A 1 128 ? 20.570 4.903 -5.747 1.00 84.31 128 ASP A C 1
ATOM 931 O O . ASP A 1 128 ? 19.555 5.383 -6.258 1.00 84.31 128 ASP A O 1
ATOM 935 N N . GLY A 1 129 ? 20.824 5.014 -4.440 1.00 86.69 129 GLY A N 1
ATOM 936 C CA . GLY A 1 129 ? 19.993 5.783 -3.506 1.00 86.69 129 GLY A CA 1
ATOM 937 C C . GLY A 1 129 ? 18.856 5.012 -2.826 1.00 86.69 129 GLY A C 1
ATOM 938 O O . GLY A 1 129 ? 18.760 3.782 -2.893 1.00 86.69 129 GLY A O 1
ATOM 939 N N . TYR A 1 130 ? 18.008 5.763 -2.118 1.00 91.25 130 TYR A N 1
ATOM 940 C CA . TYR A 1 130 ? 16.937 5.223 -1.282 1.00 91.25 130 TYR A CA 1
ATOM 941 C C . TYR A 1 130 ? 15.822 4.617 -2.136 1.00 91.25 130 TYR A C 1
ATOM 943 O O . TYR A 1 130 ? 15.174 5.307 -2.923 1.00 91.25 130 TYR A O 1
ATOM 951 N N . THR A 1 131 ? 15.598 3.316 -1.981 1.00 93.88 131 THR A N 1
ATOM 952 C CA . THR A 1 131 ? 14.647 2.539 -2.775 1.00 93.88 131 THR A CA 1
ATOM 953 C C . THR A 1 131 ? 13.427 2.181 -1.951 1.00 93.88 131 THR A C 1
ATOM 955 O O . THR A 1 131 ? 13.536 1.608 -0.866 1.00 93.88 131 THR A O 1
ATOM 958 N N . VAL A 1 132 ? 12.253 2.490 -2.496 1.00 93.94 132 VAL A N 1
ATOM 959 C CA . VAL A 1 132 ? 10.954 2.275 -1.851 1.00 93.94 132 VAL A CA 1
ATOM 960 C C . VAL A 1 132 ? 10.094 1.308 -2.660 1.00 93.94 132 VAL A C 1
ATOM 962 O O . VAL A 1 132 ? 10.284 1.137 -3.868 1.00 93.94 132 VAL A O 1
ATOM 965 N N . ALA A 1 133 ? 9.115 0.695 -1.997 1.00 95.06 133 ALA A N 1
ATOM 966 C CA . ALA A 1 133 ? 8.041 -0.034 -2.661 1.00 95.06 133 ALA A CA 1
ATOM 967 C C . ALA A 1 133 ? 6.828 0.886 -2.867 1.00 95.06 133 ALA A C 1
ATOM 969 O O . ALA A 1 133 ? 6.310 1.485 -1.920 1.00 95.06 133 ALA A O 1
ATOM 970 N N . MET A 1 134 ? 6.364 0.980 -4.111 1.00 93.69 134 MET A N 1
ATOM 971 C CA . MET A 1 134 ? 5.163 1.726 -4.477 1.00 93.69 134 MET A CA 1
ATOM 972 C C . MET A 1 134 ? 3.907 0.874 -4.358 1.00 93.69 134 MET A C 1
ATOM 974 O O . MET A 1 134 ? 2.918 1.382 -3.859 1.00 93.69 134 MET A O 1
ATOM 978 N N . ALA A 1 135 ? 3.962 -0.389 -4.791 1.00 95.75 135 ALA A N 1
ATOM 979 C CA . ALA A 1 135 ? 2.836 -1.319 -4.732 1.00 95.75 135 ALA A CA 1
ATOM 980 C C . ALA A 1 135 ? 3.317 -2.772 -4.689 1.00 95.75 135 ALA A C 1
ATOM 982 O O . ALA A 1 135 ? 4.400 -3.097 -5.187 1.00 95.75 135 ALA A O 1
ATOM 983 N N . ILE A 1 136 ? 2.486 -3.661 -4.152 1.00 97.12 136 ILE A N 1
ATOM 984 C CA . ILE A 1 136 ? 2.705 -5.111 -4.139 1.00 97.12 136 ILE A CA 1
ATOM 985 C C . ILE A 1 136 ? 1.547 -5.772 -4.888 1.00 97.12 136 ILE A C 1
ATOM 987 O O . ILE A 1 136 ? 0.390 -5.418 -4.687 1.00 97.12 136 ILE A O 1
ATOM 991 N N . ALA A 1 137 ? 1.850 -6.725 -5.767 1.00 96.31 137 ALA A N 1
ATOM 992 C CA . ALA A 1 137 ? 0.835 -7.431 -6.536 1.00 96.31 137 ALA A CA 1
ATOM 993 C C . ALA A 1 137 ? -0.072 -8.289 -5.627 1.00 96.31 137 ALA A C 1
ATOM 995 O O . ALA A 1 137 ? 0.401 -8.809 -4.611 1.00 96.31 137 ALA A O 1
ATOM 996 N N . PRO A 1 138 ? -1.345 -8.532 -6.005 1.00 94.06 138 PRO A N 1
ATOM 997 C CA . PRO A 1 138 ? -2.303 -9.291 -5.186 1.00 94.06 138 PRO A CA 1
ATOM 998 C C . PRO A 1 138 ? -1.862 -10.719 -4.825 1.00 94.06 138 PRO A C 1
ATOM 1000 O O . PRO A 1 138 ? -2.331 -11.318 -3.850 1.00 94.06 138 PRO A O 1
ATOM 1003 N N . ASP A 1 139 ? -0.971 -11.307 -5.622 1.00 92.69 139 ASP A N 1
ATOM 1004 C CA . ASP A 1 139 ? -0.434 -12.642 -5.379 1.00 92.69 139 ASP A CA 1
ATOM 1005 C C . ASP A 1 139 ? 0.637 -12.673 -4.270 1.00 92.69 139 ASP A C 1
ATOM 1007 O O . ASP A 1 139 ? 0.850 -13.718 -3.636 1.00 92.69 139 ASP A O 1
ATOM 1011 N N . GLY A 1 140 ? 1.241 -11.519 -3.989 1.00 93.62 140 GLY A N 1
ATOM 1012 C CA . GLY A 1 140 ? 2.330 -11.320 -3.051 1.00 93.62 140 GLY A CA 1
ATOM 1013 C C . GLY A 1 140 ? 3.696 -11.831 -3.539 1.00 93.62 140 GLY A C 1
ATOM 1014 O O . GLY A 1 140 ? 4.553 -12.203 -2.726 1.00 93.62 140 GLY A O 1
ATOM 1015 N N . ASN A 1 141 ? 3.901 -11.931 -4.855 1.00 95.50 141 ASN A N 1
ATOM 1016 C CA . ASN A 1 141 ? 5.172 -12.369 -5.443 1.00 95.50 141 ASN A CA 1
ATOM 1017 C C . ASN A 1 141 ? 5.839 -11.311 -6.314 1.00 95.50 141 ASN A C 1
ATOM 1019 O O . ASN A 1 141 ? 7.006 -11.485 -6.650 1.00 95.50 141 ASN A O 1
ATOM 1023 N N . THR A 1 142 ? 5.154 -10.224 -6.647 1.00 97.25 142 THR A N 1
ATOM 1024 C CA . THR A 1 142 ? 5.716 -9.147 -7.464 1.00 97.25 142 THR A CA 1
ATOM 1025 C C . THR A 1 142 ? 5.504 -7.801 -6.783 1.00 97.25 142 THR A C 1
ATOM 1027 O O . THR A 1 142 ? 4.525 -7.611 -6.064 1.00 97.25 142 THR A O 1
ATOM 1030 N N . ALA A 1 143 ? 6.430 -6.867 -6.978 1.00 97.81 143 ALA A N 1
ATOM 1031 C CA . ALA A 1 143 ? 6.327 -5.512 -6.450 1.00 97.81 143 ALA A CA 1
ATOM 1032 C C . ALA A 1 143 ? 6.761 -4.468 -7.481 1.00 97.81 143 ALA A C 1
ATOM 1034 O O . ALA A 1 143 ? 7.610 -4.735 -8.334 1.00 97.81 143 ALA A O 1
ATOM 1035 N N . LEU A 1 144 ? 6.188 -3.272 -7.369 1.00 97.69 144 LEU A N 1
ATOM 1036 C CA . LEU A 1 144 ? 6.645 -2.071 -8.056 1.00 97.69 144 LEU A CA 1
ATOM 1037 C C . LEU A 1 144 ? 7.537 -1.288 -7.107 1.00 97.69 144 LEU A C 1
ATOM 1039 O O . LEU A 1 144 ? 7.109 -0.916 -6.014 1.00 97.69 144 LEU A O 1
ATOM 1043 N N . VAL A 1 145 ? 8.780 -1.073 -7.514 1.00 97.12 145 VAL A N 1
ATOM 1044 C CA . VAL A 1 145 ? 9.828 -0.507 -6.662 1.00 97.12 145 VAL A CA 1
ATOM 1045 C C . VAL A 1 145 ? 10.654 0.502 -7.441 1.00 97.12 145 VAL A C 1
ATOM 1047 O O . VAL A 1 145 ? 10.624 0.516 -8.669 1.00 97.12 145 VAL A O 1
ATOM 1050 N N . GLY A 1 146 ? 11.418 1.329 -6.744 1.00 94.69 146 GLY A N 1
ATOM 1051 C CA . GLY A 1 146 ? 12.412 2.168 -7.397 1.00 94.69 146 GLY A CA 1
ATOM 1052 C C . GLY A 1 146 ? 12.977 3.256 -6.494 1.00 94.69 146 GLY A C 1
ATOM 1053 O O . GLY A 1 146 ? 12.506 3.432 -5.364 1.00 94.69 146 GLY A O 1
ATOM 1054 N N . PRO A 1 147 ? 14.001 3.969 -6.987 1.00 93.31 147 PRO A N 1
ATOM 1055 C CA . PRO A 1 147 ? 14.660 5.021 -6.239 1.00 93.31 147 PRO A CA 1
ATOM 1056 C C . PRO A 1 147 ? 13.751 6.246 -6.130 1.00 93.31 147 PRO A C 1
ATOM 1058 O O . PRO A 1 147 ? 13.127 6.657 -7.115 1.00 93.31 147 PRO A O 1
ATOM 1061 N N . THR A 1 148 ? 13.702 6.838 -4.937 1.00 89.12 148 THR A N 1
ATOM 1062 C CA . THR A 1 148 ? 13.086 8.149 -4.710 1.00 89.12 148 THR A CA 1
ATOM 1063 C C . THR A 1 148 ? 14.167 9.219 -4.527 1.00 89.12 148 THR A C 1
ATOM 1065 O O . THR A 1 148 ? 15.103 9.010 -3.751 1.00 89.12 148 THR A O 1
ATOM 1068 N N . PRO A 1 149 ? 14.058 10.380 -5.202 1.00 80.88 149 PRO A N 1
ATOM 1069 C CA . PRO A 1 149 ? 14.995 11.484 -5.022 1.00 80.88 149 PRO A CA 1
ATOM 1070 C C . PRO A 1 149 ? 14.801 12.207 -3.681 1.00 80.88 149 PRO A C 1
ATOM 1072 O O . PRO A 1 149 ? 15.712 12.892 -3.218 1.00 80.88 149 PRO A O 1
ATOM 1075 N N . ASP A 1 150 ? 13.625 12.079 -3.060 1.00 76.50 150 ASP A N 1
ATOM 1076 C CA . ASP A 1 150 ? 13.301 12.722 -1.790 1.00 76.50 150 ASP A CA 1
ATOM 1077 C C . ASP A 1 150 ? 12.330 11.860 -0.973 1.00 76.50 150 ASP A C 1
ATOM 1079 O O . ASP A 1 150 ? 11.178 11.639 -1.348 1.00 76.50 150 ASP A O 1
ATOM 1083 N N . ARG A 1 151 ? 12.807 11.365 0.172 1.00 72.00 151 ARG A N 1
ATOM 1084 C CA . ARG A 1 151 ? 12.009 10.568 1.117 1.00 72.00 151 ARG A CA 1
ATOM 1085 C C . ARG A 1 151 ? 11.129 11.415 2.043 1.00 72.00 151 ARG A C 1
ATOM 1087 O O . ARG A 1 151 ? 10.324 10.874 2.787 1.00 72.00 151 ARG A O 1
ATOM 1094 N N . HIS A 1 152 ? 11.306 12.735 2.051 1.00 68.38 152 HIS A N 1
ATOM 1095 C CA . HIS A 1 152 ? 10.615 13.645 2.964 1.00 68.38 152 HIS A CA 1
ATOM 1096 C C . HIS A 1 152 ? 9.447 14.386 2.307 1.00 68.38 152 HIS A C 1
ATOM 1098 O O . HIS A 1 152 ? 8.686 15.060 3.005 1.00 68.38 152 HIS A O 1
ATOM 1104 N N . THR A 1 153 ? 9.264 14.252 0.991 1.00 66.31 153 THR A N 1
ATOM 1105 C CA . THR A 1 153 ? 8.120 14.827 0.281 1.00 66.31 153 THR A CA 1
ATOM 1106 C C . THR A 1 153 ? 7.062 13.778 -0.026 1.00 66.31 153 THR A C 1
ATOM 1108 O O . THR A 1 153 ? 7.297 12.775 -0.696 1.00 66.31 153 THR A O 1
ATOM 1111 N N . ALA A 1 154 ? 5.847 14.045 0.451 1.00 66.69 154 ALA A N 1
ATOM 1112 C CA . ALA A 1 154 ? 4.663 13.287 0.088 1.00 66.69 154 ALA A CA 1
ATOM 1113 C C . ALA A 1 154 ? 3.874 14.012 -1.025 1.00 66.69 154 ALA A C 1
ATOM 1115 O O . ALA A 1 154 ? 3.752 15.242 -0.993 1.00 66.69 154 ALA A O 1
ATOM 1116 N N . PRO A 1 155 ? 3.283 13.279 -1.986 1.00 70.31 155 PRO A N 1
ATOM 1117 C CA . PRO A 1 155 ? 3.477 11.850 -2.226 1.00 70.31 155 PRO A CA 1
ATOM 1118 C C . PRO A 1 155 ? 4.856 11.553 -2.833 1.00 70.31 155 PRO A C 1
ATOM 1120 O O . PRO A 1 155 ? 5.379 12.347 -3.626 1.00 70.31 155 PRO A O 1
ATOM 1123 N N . VAL A 1 156 ? 5.398 10.393 -2.454 1.00 79.50 156 VAL A N 1
ATOM 1124 C CA . VAL A 1 156 ? 6.701 9.887 -2.901 1.00 79.50 156 VAL A CA 1
ATOM 1125 C C . VAL A 1 156 ? 6.705 9.732 -4.420 1.00 79.50 156 VAL A C 1
ATOM 1127 O O . VAL A 1 156 ? 5.748 9.227 -5.006 1.00 79.50 156 VAL A O 1
ATOM 1130 N N . GLN A 1 157 ? 7.788 10.163 -5.062 1.00 87.62 157 GLN A N 1
ATOM 1131 C CA . GLN A 1 157 ? 7.990 9.993 -6.499 1.00 87.62 157 GLN A CA 1
ATOM 1132 C C . GLN A 1 157 ? 9.119 9.003 -6.745 1.00 87.62 157 GLN A C 1
ATOM 1134 O O . GLN A 1 157 ? 10.143 9.056 -6.077 1.00 87.62 157 GLN A O 1
ATOM 1139 N N . ILE A 1 158 ? 8.938 8.126 -7.725 1.00 91.19 158 ILE A N 1
ATOM 1140 C CA . ILE A 1 158 ? 9.959 7.178 -8.159 1.00 91.19 158 ILE A CA 1
ATOM 1141 C C . ILE A 1 158 ? 10.463 7.596 -9.534 1.00 91.19 158 ILE A C 1
ATOM 1143 O O . ILE A 1 158 ? 9.668 7.695 -10.471 1.00 91.19 158 ILE A O 1
ATOM 1147 N N . ASP A 1 159 ? 11.775 7.802 -9.659 1.00 88.56 159 ASP A N 1
ATOM 1148 C CA . ASP A 1 159 ? 12.411 8.265 -10.901 1.00 88.56 159 ASP A CA 1
ATOM 1149 C C . ASP A 1 159 ? 12.413 7.198 -12.001 1.00 88.56 159 ASP A C 1
ATOM 1151 O O . ASP A 1 159 ? 12.218 7.512 -13.178 1.00 88.56 159 ASP A O 1
ATOM 1155 N N . ALA A 1 160 ? 12.569 5.932 -11.616 1.00 91.12 160 ALA A N 1
ATOM 1156 C CA . ALA A 1 160 ? 12.479 4.784 -12.506 1.00 91.12 160 ALA A CA 1
ATOM 1157 C C . ALA A 1 160 ? 11.699 3.665 -11.817 1.00 91.12 160 ALA A C 1
ATOM 1159 O O . ALA A 1 160 ? 12.130 3.154 -10.788 1.00 91.12 160 ALA A O 1
ATOM 1160 N N . LEU A 1 161 ? 10.539 3.301 -12.364 1.00 94.81 161 LEU A N 1
ATOM 1161 C CA . LEU A 1 161 ? 9.725 2.209 -11.843 1.00 94.81 161 LEU A CA 1
ATOM 1162 C C . LEU A 1 161 ? 10.282 0.863 -12.316 1.00 94.81 161 LEU A C 1
ATOM 1164 O O . LEU A 1 161 ? 10.442 0.637 -13.515 1.00 94.81 161 LEU A O 1
ATOM 1168 N N . HIS A 1 162 ? 10.536 -0.042 -11.382 1.00 96.69 162 HIS A N 1
ATOM 1169 C CA . HIS A 1 162 ? 10.982 -1.405 -11.633 1.00 96.69 162 HIS A CA 1
ATOM 1170 C C . HIS A 1 162 ? 9.907 -2.407 -11.220 1.00 96.69 162 HIS A C 1
ATOM 1172 O O . HIS A 1 162 ? 9.263 -2.255 -10.183 1.00 96.69 162 HIS A O 1
ATOM 1178 N N . LEU A 1 163 ? 9.757 -3.460 -12.020 1.00 97.38 163 LEU A N 1
ATOM 1179 C CA . LEU A 1 163 ? 9.007 -4.656 -11.670 1.00 97.38 163 LEU A CA 1
ATOM 1180 C C . LEU A 1 163 ? 9.968 -5.670 -11.046 1.00 97.38 163 LEU A C 1
ATOM 1182 O O . LEU A 1 163 ? 10.874 -6.156 -11.725 1.00 97.38 163 LEU A O 1
ATOM 1186 N N . LEU A 1 164 ? 9.775 -5.965 -9.763 1.00 97.94 164 LEU A N 1
ATOM 1187 C CA . LEU A 1 164 ? 10.596 -6.890 -8.986 1.00 97.94 164 LEU A CA 1
ATOM 1188 C C . LEU A 1 164 ? 9.842 -8.196 -8.735 1.00 97.94 164 LEU A C 1
ATOM 1190 O O . LEU A 1 164 ? 8.786 -8.186 -8.102 1.00 97.94 164 LEU A O 1
ATOM 1194 N N . ASP A 1 165 ? 10.421 -9.322 -9.143 1.00 97.31 165 ASP A N 1
ATOM 1195 C CA . ASP A 1 165 ? 9.978 -10.651 -8.722 1.00 97.31 165 ASP A CA 1
ATOM 1196 C C . ASP A 1 165 ? 10.569 -10.979 -7.335 1.00 97.31 165 ASP A C 1
ATOM 1198 O O . ASP A 1 165 ? 11.777 -11.114 -7.150 1.00 97.31 165 ASP A O 1
ATOM 1202 N N . LEU A 1 166 ? 9.713 -11.123 -6.324 1.00 96.94 166 LEU A N 1
ATOM 1203 C CA . LEU A 1 166 ? 10.088 -11.400 -4.932 1.00 96.94 166 LEU A CA 1
ATOM 1204 C C . LEU A 1 166 ? 10.492 -12.870 -4.692 1.00 96.94 166 LEU A C 1
ATOM 1206 O O . LEU A 1 166 ? 10.939 -13.236 -3.599 1.00 96.94 166 LEU A O 1
ATOM 1210 N N . ARG A 1 167 ? 10.318 -13.758 -5.673 1.00 96.06 167 ARG A N 1
ATOM 1211 C CA . ARG A 1 167 ? 10.755 -15.159 -5.615 1.00 96.06 167 ARG A CA 1
ATOM 1212 C C . ARG A 1 167 ? 12.148 -15.329 -6.202 1.00 96.06 167 ARG A C 1
ATOM 1214 O O . ARG A 1 167 ? 12.955 -16.038 -5.598 1.00 96.06 167 ARG A O 1
ATOM 1221 N N . THR A 1 168 ? 12.457 -14.691 -7.322 1.00 96.44 168 THR A N 1
ATOM 1222 C CA . THR A 1 168 ? 13.767 -14.799 -7.985 1.00 96.44 168 THR A CA 1
ATOM 1223 C C . THR A 1 168 ? 14.710 -13.676 -7.559 1.00 96.44 168 THR A C 1
ATOM 1225 O O . THR A 1 168 ? 15.896 -13.924 -7.355 1.00 96.44 168 THR A O 1
ATOM 1228 N N . GLY A 1 169 ? 14.174 -12.487 -7.283 1.00 96.44 169 GLY A N 1
ATOM 1229 C CA . GLY A 1 169 ? 14.928 -11.250 -7.092 1.00 96.44 169 GLY A CA 1
ATOM 1230 C C . GLY A 1 169 ? 15.264 -10.540 -8.402 1.00 96.44 169 GLY A C 1
ATOM 1231 O O . GLY A 1 169 ? 16.006 -9.564 -8.380 1.00 96.44 169 GLY A O 1
ATOM 1232 N N . GLU A 1 170 ? 14.743 -11.019 -9.533 1.00 96.19 170 GLU A N 1
ATOM 1233 C CA . GLU A 1 170 ? 14.930 -10.365 -10.824 1.00 96.19 170 GLU A CA 1
ATOM 1234 C C . GLU A 1 170 ? 14.151 -9.048 -10.875 1.00 96.19 170 GLU A C 1
ATOM 1236 O O . GLU A 1 170 ? 12.984 -8.974 -10.487 1.00 96.19 170 GLU A O 1
ATOM 1241 N N . SER A 1 171 ? 14.820 -8.008 -11.367 1.00 95.94 171 SER A N 1
ATOM 1242 C CA . SER A 1 171 ? 14.281 -6.659 -11.506 1.00 95.94 171 SER A CA 1
ATOM 1243 C C . SER A 1 171 ? 14.302 -6.249 -12.972 1.00 95.94 171 SER A C 1
ATOM 1245 O O . SER A 1 171 ? 15.321 -6.385 -13.654 1.00 95.94 171 SER A O 1
ATOM 1247 N N . ARG A 1 172 ? 13.179 -5.719 -13.460 1.00 95.19 172 ARG A N 1
ATOM 1248 C CA . ARG A 1 172 ? 13.049 -5.154 -14.806 1.00 95.19 172 ARG A CA 1
ATOM 1249 C C . ARG A 1 172 ? 12.624 -3.697 -14.714 1.00 95.19 172 ARG A C 1
ATOM 1251 O O . ARG A 1 172 ? 11.555 -3.398 -14.194 1.00 95.19 172 ARG A O 1
ATOM 1258 N N . ASN A 1 173 ? 13.418 -2.801 -15.290 1.00 94.62 173 ASN A N 1
ATOM 1259 C CA . ASN A 1 173 ? 13.048 -1.395 -15.422 1.00 94.62 173 ASN A CA 1
ATOM 1260 C C . ASN A 1 173 ? 11.887 -1.242 -16.427 1.00 94.62 173 ASN A C 1
ATOM 1262 O O . ASN A 1 173 ? 11.970 -1.733 -17.554 1.00 94.62 173 ASN A O 1
ATOM 1266 N N . LEU A 1 174 ? 10.813 -0.565 -16.018 1.00 94.31 174 LEU A N 1
ATOM 1267 C CA . LEU A 1 174 ? 9.645 -0.260 -16.849 1.00 94.31 174 LEU A CA 1
ATOM 1268 C C . LEU A 1 174 ? 9.783 1.080 -17.589 1.00 94.31 174 LEU A C 1
ATOM 1270 O O . LEU A 1 174 ? 8.935 1.418 -18.406 1.00 94.31 174 LEU A O 1
ATOM 1274 N N . GLY A 1 175 ? 10.829 1.866 -17.341 1.00 90.38 175 GLY A N 1
ATOM 1275 C CA . GLY A 1 175 ? 11.106 3.111 -18.061 1.00 90.38 175 GLY A CA 1
ATOM 1276 C C . GLY A 1 175 ? 10.016 4.169 -17.885 1.00 90.38 175 GLY A C 1
ATOM 1277 O O . GLY A 1 175 ? 9.723 4.912 -18.821 1.00 90.38 175 GLY A O 1
ATOM 1278 N N . VAL A 1 176 ? 9.367 4.196 -16.719 1.00 91.75 176 VAL A N 1
ATOM 1279 C CA . VAL A 1 176 ? 8.337 5.178 -16.362 1.00 91.75 176 VAL A CA 1
ATOM 1280 C C . VAL A 1 176 ? 8.689 5.785 -15.013 1.00 91.75 176 VAL A C 1
ATOM 1282 O O . VAL A 1 176 ? 8.956 5.059 -14.057 1.00 91.75 176 VAL A O 1
ATOM 1285 N N . ARG A 1 177 ? 8.659 7.116 -14.940 1.00 93.00 177 ARG A N 1
ATOM 1286 C CA . ARG A 1 177 ? 8.662 7.851 -13.676 1.00 93.00 177 ARG A CA 1
ATOM 1287 C C . ARG A 1 177 ? 7.251 7.830 -13.104 1.00 93.00 177 ARG A C 1
ATOM 1289 O O . ARG A 1 177 ? 6.313 8.209 -13.807 1.00 93.00 177 ARG A O 1
ATOM 1296 N N . ALA A 1 178 ? 7.105 7.424 -11.852 1.00 93.56 178 ALA A N 1
ATOM 1297 C CA . ALA A 1 178 ? 5.806 7.187 -11.236 1.00 93.56 178 ALA A CA 1
ATOM 1298 C C . ALA A 1 178 ? 5.601 8.075 -10.007 1.00 93.56 178 ALA A C 1
ATOM 1300 O O . ALA A 1 178 ? 6.499 8.232 -9.183 1.00 93.56 178 ALA A O 1
ATOM 1301 N N . SER A 1 179 ? 4.406 8.645 -9.879 1.00 91.25 179 SER A N 1
ATOM 1302 C CA . SER A 1 179 ? 3.943 9.310 -8.652 1.00 91.25 179 SER A CA 1
ATOM 1303 C C . SER A 1 179 ? 2.950 8.451 -7.862 1.00 91.25 179 SER A C 1
ATOM 1305 O O . SER A 1 179 ? 2.779 8.658 -6.665 1.00 91.25 179 SER A O 1
ATOM 1307 N N . ALA A 1 180 ? 2.333 7.472 -8.524 1.00 92.44 180 ALA A N 1
ATOM 1308 C CA . ALA A 1 180 ? 1.542 6.403 -7.933 1.00 92.44 180 ALA A CA 1
ATOM 1309 C C . ALA A 1 180 ? 1.458 5.239 -8.931 1.00 92.44 180 ALA A C 1
ATOM 1311 O O . ALA A 1 180 ? 1.531 5.455 -10.145 1.00 92.44 180 ALA A O 1
ATOM 1312 N N . ALA A 1 181 ? 1.300 4.013 -8.438 1.00 95.62 181 ALA A N 1
ATOM 1313 C CA . ALA A 1 181 ? 1.055 2.848 -9.276 1.00 95.62 181 ALA A CA 1
ATOM 1314 C C . ALA A 1 181 ? 0.244 1.797 -8.516 1.00 95.62 181 ALA A C 1
ATOM 1316 O O . ALA A 1 181 ? 0.410 1.668 -7.309 1.00 95.62 181 ALA A O 1
ATOM 1317 N N . ALA A 1 182 ? -0.580 1.033 -9.229 1.00 96.25 182 ALA A N 1
ATOM 1318 C CA . ALA A 1 182 ? -1.384 -0.051 -8.672 1.00 96.25 182 ALA A CA 1
ATOM 1319 C C . ALA A 1 182 ? -1.469 -1.223 -9.657 1.00 96.25 182 ALA A C 1
ATOM 1321 O O . ALA A 1 182 ? -1.538 -1.022 -10.874 1.00 96.25 182 ALA A O 1
ATOM 1322 N N . PHE A 1 183 ? -1.497 -2.448 -9.134 1.00 97.88 183 PHE A N 1
ATOM 1323 C CA . PHE A 1 183 ? -1.776 -3.644 -9.930 1.00 97.88 183 PHE A CA 1
ATOM 1324 C C . PHE A 1 183 ? -3.285 -3.832 -10.108 1.00 97.88 183 PHE A C 1
ATOM 1326 O O . PHE A 1 183 ? -4.067 -3.524 -9.211 1.00 97.88 183 PHE A O 1
ATOM 1333 N N . SER A 1 184 ? -3.698 -4.397 -11.242 1.00 97.00 184 SER A N 1
ATOM 1334 C CA . SER A 1 184 ? -5.045 -4.947 -11.376 1.00 97.00 184 SER A CA 1
ATOM 1335 C C . SER A 1 184 ? -5.225 -6.167 -10.458 1.00 97.00 184 SER A C 1
ATOM 1337 O O . SER A 1 184 ? -4.244 -6.844 -10.138 1.00 97.00 184 SER A O 1
ATOM 1339 N N . PRO A 1 185 ? -6.465 -6.517 -10.065 1.00 95.56 185 PRO A N 1
ATOM 1340 C CA . PRO A 1 185 ? -6.719 -7.628 -9.139 1.00 95.56 185 PRO A CA 1
ATOM 1341 C C . PRO A 1 185 ? -6.268 -8.993 -9.669 1.00 95.56 185 PRO A C 1
ATOM 1343 O O . PRO A 1 185 ? -5.915 -9.882 -8.898 1.00 95.56 185 PRO A O 1
ATOM 1346 N N . ASP A 1 186 ? -6.261 -9.156 -10.994 1.00 95.81 186 ASP A N 1
ATOM 1347 C CA . ASP A 1 186 ? -5.750 -10.346 -11.679 1.00 95.81 186 ASP A CA 1
ATOM 1348 C C . ASP A 1 186 ? -4.215 -10.350 -11.842 1.00 95.81 186 ASP A C 1
ATOM 1350 O O . ASP A 1 186 ? -3.654 -11.335 -12.317 1.00 95.81 186 ASP A O 1
ATOM 1354 N N . GLY A 1 187 ? -3.528 -9.268 -11.457 1.00 95.56 187 GLY A N 1
ATOM 1355 C CA . GLY A 1 187 ? -2.077 -9.097 -11.566 1.00 95.56 187 GLY A CA 1
ATOM 1356 C C . GLY A 1 187 ? -1.552 -8.897 -12.992 1.00 95.56 187 GLY A C 1
ATOM 1357 O O . GLY A 1 187 ? -0.340 -8.836 -13.185 1.00 95.56 187 GLY A O 1
ATOM 1358 N N . THR A 1 188 ? -2.429 -8.803 -13.996 1.00 96.19 188 THR A N 1
ATOM 1359 C CA . THR A 1 188 ? -2.033 -8.766 -15.416 1.00 96.19 188 THR A CA 1
ATOM 1360 C C . THR A 1 188 ? -1.746 -7.368 -15.947 1.00 96.19 188 THR A C 1
ATOM 1362 O O . THR A 1 188 ? -1.116 -7.225 -16.991 1.00 96.19 188 THR A O 1
ATOM 1365 N N . ARG A 1 189 ? -2.211 -6.324 -15.258 1.00 97.38 189 ARG A N 1
ATOM 1366 C CA . ARG A 1 189 ? -2.062 -4.926 -15.666 1.00 97.38 189 ARG A CA 1
ATOM 1367 C C . ARG A 1 189 ? -1.560 -4.085 -14.506 1.00 97.38 189 ARG A C 1
ATOM 1369 O O . ARG A 1 189 ? -1.815 -4.377 -13.341 1.00 97.38 189 ARG A O 1
ATOM 1376 N N . ILE A 1 190 ? -0.876 -3.004 -14.845 1.00 97.75 190 ILE A N 1
ATOM 1377 C CA . ILE A 1 190 ? -0.428 -1.980 -13.908 1.00 97.75 190 ILE A CA 1
ATOM 1378 C C . ILE A 1 190 ? -0.987 -0.649 -14.392 1.00 97.75 190 ILE A C 1
ATOM 1380 O O . ILE A 1 190 ? -0.804 -0.303 -15.555 1.00 97.75 190 ILE A O 1
ATOM 1384 N N . VAL A 1 191 ? -1.645 0.109 -13.521 1.00 96.88 191 VAL A N 1
ATOM 1385 C CA . VAL A 1 191 ? -1.922 1.527 -13.775 1.00 96.88 191 VAL A CA 1
ATOM 1386 C C . VAL A 1 191 ? -0.844 2.357 -13.091 1.00 96.88 191 VAL A C 1
ATOM 1388 O O . VAL A 1 191 ? -0.484 2.081 -11.951 1.00 96.88 191 VAL A O 1
ATOM 1391 N N . VAL A 1 192 ? -0.307 3.349 -13.793 1.00 95.94 192 VAL A N 1
ATOM 1392 C CA . VAL A 1 192 ? 0.727 4.256 -13.287 1.00 95.94 192 VAL A CA 1
ATOM 1393 C C . VAL A 1 192 ? 0.282 5.684 -13.534 1.00 95.94 192 VAL A C 1
ATOM 1395 O O . VAL A 1 192 ? 0.002 6.038 -14.679 1.00 95.94 192 VAL A O 1
ATOM 1398 N N . THR A 1 193 ? 0.275 6.511 -12.493 1.00 93.94 193 THR A N 1
ATOM 1399 C CA . THR A 1 193 ? 0.248 7.966 -12.653 1.00 93.94 193 THR A CA 1
ATOM 1400 C C . THR A 1 193 ? 1.677 8.446 -12.881 1.00 93.94 193 THR A C 1
ATOM 1402 O O . THR A 1 193 ? 2.574 8.184 -12.070 1.00 93.94 193 THR A O 1
ATOM 1405 N N . THR A 1 194 ? 1.912 9.141 -13.991 1.00 90.00 194 THR A N 1
ATOM 1406 C CA . THR A 1 194 ? 3.245 9.624 -14.366 1.00 90.00 194 THR A CA 1
ATOM 1407 C C . THR A 1 194 ? 3.775 10.644 -13.355 1.00 90.00 194 THR A C 1
ATOM 1409 O O . THR A 1 194 ? 3.028 11.240 -12.575 1.00 90.00 194 THR A O 1
ATOM 1412 N N . GLY A 1 195 ? 5.098 10.813 -13.296 1.00 77.69 195 GLY A N 1
ATOM 1413 C CA . GLY A 1 195 ? 5.761 11.647 -12.281 1.00 77.69 195 GLY A CA 1
ATOM 1414 C C . GLY A 1 195 ? 5.317 13.114 -12.247 1.00 77.69 195 GLY A C 1
ATOM 1415 O O . GLY A 1 195 ? 5.331 13.734 -11.188 1.00 77.69 195 GLY A O 1
ATOM 1416 N N . ASP A 1 196 ? 4.874 13.656 -13.379 1.00 76.44 196 ASP A N 1
ATOM 1417 C CA . ASP A 1 196 ? 4.310 15.003 -13.511 1.00 76.44 196 ASP A CA 1
ATOM 1418 C C . ASP A 1 196 ? 2.830 15.095 -13.093 1.00 76.44 196 ASP A C 1
ATOM 1420 O O . ASP A 1 196 ? 2.243 16.176 -13.138 1.00 76.44 196 ASP A O 1
ATOM 1424 N N . ARG A 1 197 ? 2.240 13.977 -12.641 1.00 73.25 197 ARG A N 1
ATOM 1425 C CA . ARG A 1 197 ? 0.857 13.850 -12.147 1.00 73.25 197 ARG A CA 1
ATOM 1426 C C . ARG A 1 197 ? -0.198 14.304 -13.159 1.00 73.25 197 ARG A C 1
ATOM 1428 O O . ARG A 1 197 ? -1.304 14.681 -12.776 1.00 73.25 197 ARG A O 1
ATOM 1435 N N . SER A 1 198 ? 0.155 14.301 -14.440 1.00 72.81 198 SER A N 1
ATOM 1436 C CA . SER A 1 198 ? -0.686 14.822 -15.515 1.00 72.81 198 SER A CA 1
ATOM 1437 C C . SER A 1 198 ? -1.503 13.714 -16.180 1.00 72.81 198 SER A C 1
ATOM 1439 O O . SER A 1 198 ? -2.682 13.925 -16.479 1.00 72.81 198 SER A O 1
ATOM 1441 N N . ASP A 1 199 ? -0.910 12.527 -16.323 1.00 87.62 199 ASP A N 1
ATOM 1442 C CA . ASP A 1 199 ? -1.451 11.427 -17.105 1.00 87.62 199 ASP A CA 1
ATOM 1443 C C . ASP A 1 199 ? -1.356 10.087 -16.373 1.00 87.62 199 ASP A C 1
ATOM 1445 O O . ASP A 1 199 ? -0.523 9.857 -15.491 1.00 87.62 199 ASP A O 1
ATOM 1449 N N . ASN A 1 200 ? -2.236 9.174 -16.779 1.00 93.44 200 ASN A N 1
ATOM 1450 C CA . ASN A 1 200 ? -2.169 7.777 -16.390 1.00 93.44 200 ASN A CA 1
ATOM 1451 C C . ASN A 1 200 ? -1.808 6.921 -17.595 1.00 93.44 200 ASN A C 1
ATOM 1453 O O . ASN A 1 200 ? -2.269 7.165 -18.710 1.00 93.44 200 ASN A O 1
ATOM 1457 N N . VAL A 1 201 ? -1.037 5.870 -17.354 1.00 94.44 201 VAL A N 1
ATOM 1458 C CA . VAL A 1 201 ? -0.725 4.841 -18.341 1.00 94.44 201 VAL A CA 1
ATOM 1459 C C . VAL A 1 201 ? -1.089 3.483 -17.763 1.00 94.44 201 VAL A C 1
ATOM 1461 O O . VAL A 1 201 ? -0.842 3.214 -16.589 1.00 94.44 201 VAL A O 1
ATOM 1464 N N . VAL A 1 202 ? -1.683 2.628 -18.591 1.00 95.94 202 VAL A N 1
ATOM 1465 C CA . VAL A 1 202 ? -1.905 1.219 -18.264 1.00 95.94 202 VAL A CA 1
ATOM 1466 C C . VAL A 1 202 ? -0.858 0.395 -18.999 1.00 95.94 202 VAL A C 1
ATOM 1468 O O . VAL A 1 202 ? -0.696 0.539 -20.211 1.00 95.94 202 VAL A O 1
ATOM 1471 N N . ILE A 1 203 ? -0.134 -0.435 -18.258 1.00 97.19 203 ILE A N 1
ATOM 1472 C CA . ILE A 1 203 ? 0.970 -1.263 -18.739 1.00 97.19 203 ILE A CA 1
ATOM 1473 C C . ILE A 1 203 ? 0.579 -2.729 -18.578 1.00 97.19 203 ILE A C 1
ATOM 1475 O O . ILE A 1 203 ? 0.226 -3.158 -17.480 1.00 97.19 203 ILE A O 1
ATOM 1479 N N . ASP A 1 204 ? 0.686 -3.500 -19.655 1.00 97.00 204 ASP A N 1
ATOM 1480 C CA . ASP A 1 204 ? 0.775 -4.959 -19.594 1.00 97.00 204 ASP A CA 1
ATOM 1481 C C . ASP A 1 204 ? 2.266 -5.336 -19.514 1.00 97.00 204 ASP A C 1
ATOM 1483 O O . ASP A 1 204 ? 2.991 -5.192 -20.505 1.00 97.00 204 ASP A O 1
ATOM 1487 N N . PRO A 1 205 ? 2.769 -5.794 -18.353 1.00 94.12 205 PRO A N 1
ATOM 1488 C CA . PRO A 1 205 ? 4.185 -6.095 -18.186 1.00 94.12 205 PRO A CA 1
ATOM 1489 C C . PRO A 1 205 ? 4.642 -7.319 -18.993 1.00 94.12 205 PRO A C 1
ATOM 1491 O O . PRO A 1 205 ? 5.834 -7.420 -19.296 1.00 94.12 205 PRO A O 1
ATOM 1494 N N . ALA A 1 206 ? 3.741 -8.236 -19.362 1.00 94.44 206 ALA A N 1
ATOM 1495 C CA . ALA A 1 206 ? 4.092 -9.430 -20.128 1.00 94.44 206 ALA A CA 1
ATOM 1496 C C . ALA A 1 206 ? 4.405 -9.088 -21.590 1.00 94.44 206 ALA A C 1
ATOM 1498 O O . ALA A 1 206 ? 5.312 -9.674 -22.182 1.00 94.44 206 ALA A O 1
ATOM 1499 N N . THR A 1 207 ? 3.685 -8.118 -22.156 1.00 95.62 207 THR A N 1
ATOM 1500 C CA . THR A 1 207 ? 3.853 -7.688 -23.554 1.00 95.62 207 THR A CA 1
ATOM 1501 C C . THR A 1 207 ? 4.581 -6.349 -23.711 1.00 95.62 207 THR A C 1
ATOM 1503 O O . THR A 1 207 ? 4.949 -5.995 -24.827 1.00 95.62 207 THR A O 1
ATOM 1506 N N . ASP A 1 208 ? 4.806 -5.612 -22.615 1.00 93.56 208 ASP A N 1
ATOM 1507 C CA . ASP A 1 208 ? 5.236 -4.197 -22.600 1.00 93.56 208 ASP A CA 1
ATOM 1508 C C . ASP A 1 208 ? 4.290 -3.268 -23.381 1.00 93.56 208 ASP A C 1
ATOM 1510 O O . ASP A 1 208 ? 4.674 -2.191 -23.846 1.00 93.56 208 ASP A O 1
ATOM 1514 N N . THR A 1 209 ? 3.030 -3.680 -23.546 1.00 96.31 209 THR A N 1
ATOM 1515 C CA . THR A 1 209 ? 2.019 -2.854 -24.203 1.00 96.31 209 THR A CA 1
ATOM 1516 C C . THR A 1 209 ? 1.595 -1.739 -23.259 1.00 96.31 209 THR A C 1
ATOM 1518 O O . THR A 1 209 ? 1.291 -1.983 -22.090 1.00 96.31 209 THR A O 1
ATOM 1521 N N . ARG A 1 210 ? 1.541 -0.509 -23.779 1.00 95.50 210 ARG A N 1
ATOM 1522 C CA . ARG A 1 210 ? 1.129 0.678 -23.025 1.00 95.50 210 ARG A CA 1
ATOM 1523 C C . ARG A 1 210 ? -0.058 1.331 -23.695 1.00 95.50 210 ARG A C 1
ATOM 1525 O O . ARG A 1 210 ? 0.016 1.703 -24.865 1.00 95.50 210 ARG A O 1
ATOM 1532 N N . THR A 1 211 ? -1.129 1.507 -22.940 1.00 93.88 211 THR A N 1
ATOM 1533 C CA . THR A 1 211 ? -2.317 2.226 -23.394 1.00 93.88 211 THR A CA 1
ATOM 1534 C C . THR A 1 211 ? -2.537 3.462 -22.530 1.00 93.88 211 THR A C 1
ATOM 1536 O O . THR A 1 211 ? -2.292 3.402 -21.321 1.00 93.88 211 THR A O 1
ATOM 1539 N N . PRO A 1 212 ? -3.017 4.576 -23.109 1.00 90.56 212 PRO A N 1
ATOM 1540 C CA . PRO A 1 212 ? -3.435 5.726 -22.320 1.00 90.56 212 PRO A CA 1
ATOM 1541 C C . PRO A 1 212 ? -4.478 5.309 -21.279 1.00 90.56 212 PRO A C 1
ATOM 1543 O O . PRO A 1 212 ? -5.432 4.599 -21.598 1.00 90.56 212 PRO A O 1
ATOM 1546 N N . GLY A 1 213 ? -4.272 5.725 -20.034 1.00 87.31 213 GLY A N 1
ATOM 1547 C CA . GLY A 1 213 ? -5.289 5.680 -18.994 1.00 87.31 213 GLY A CA 1
ATOM 1548 C C . GLY A 1 213 ? -6.155 6.939 -19.023 1.00 87.31 213 GLY A C 1
ATOM 1549 O O . GLY A 1 213 ? -6.108 7.743 -19.956 1.00 87.31 213 GLY A O 1
ATOM 1550 N N . ARG A 1 214 ? -6.940 7.137 -17.964 1.00 85.31 214 ARG A N 1
ATOM 1551 C CA . ARG A 1 214 ? -7.735 8.356 -17.799 1.00 85.31 214 ARG A CA 1
ATOM 1552 C C . ARG A 1 214 ? -6.817 9.585 -17.644 1.00 85.31 214 ARG A C 1
ATOM 1554 O O . ARG A 1 214 ? -5.929 9.546 -16.792 1.00 85.31 214 ARG A O 1
ATOM 1561 N N . PRO A 1 215 ? -7.011 10.670 -18.413 1.00 79.75 215 PRO A N 1
ATOM 1562 C CA . PRO A 1 215 ? -6.196 11.877 -18.281 1.00 79.75 215 PRO A CA 1
ATOM 1563 C C . PRO A 1 215 ? -6.543 12.646 -16.999 1.00 79.75 215 PRO A C 1
ATOM 1565 O O . PRO A 1 215 ? -7.685 12.594 -16.542 1.00 79.75 215 PRO A O 1
ATOM 1568 N N . ARG A 1 216 ? -5.589 13.426 -16.471 1.00 75.88 216 ARG A N 1
ATOM 1569 C CA . ARG A 1 216 ? -5.797 14.401 -15.381 1.00 75.88 216 ARG A CA 1
ATOM 1570 C C . ARG A 1 216 ? -6.463 13.832 -14.119 1.00 75.88 216 ARG A C 1
ATOM 1572 O O . ARG A 1 216 ? -7.450 14.378 -13.633 1.00 75.88 216 ARG A O 1
ATOM 1579 N N . GLY A 1 217 ? -5.891 12.769 -13.564 1.00 80.25 217 GLY A N 1
ATOM 1580 C CA . GLY A 1 217 ? -6.285 12.233 -12.261 1.00 80.25 217 GLY A CA 1
ATOM 1581 C C . GLY A 1 217 ? -5.134 11.484 -11.601 1.00 80.25 217 GLY A C 1
ATOM 1582 O O . GLY A 1 217 ? -4.434 10.729 -12.268 1.00 80.25 217 GLY A O 1
ATOM 1583 N N . LEU A 1 218 ? -4.937 11.680 -10.300 1.00 91.00 218 LEU A N 1
ATOM 1584 C CA . LEU A 1 218 ? -3.995 10.894 -9.503 1.00 91.00 218 LEU A CA 1
ATOM 1585 C C . LEU A 1 218 ? -4.719 9.637 -9.018 1.00 91.00 218 LEU A C 1
ATOM 1587 O O . LEU A 1 218 ? -5.750 9.766 -8.358 1.00 91.00 218 LEU A O 1
ATOM 1591 N N . ILE A 1 219 ? -4.229 8.440 -9.360 1.00 94.25 219 ILE A N 1
ATOM 1592 C CA . ILE A 1 219 ? -4.815 7.216 -8.794 1.00 94.25 219 ILE A CA 1
ATOM 1593 C C . ILE A 1 219 ? -4.642 7.226 -7.274 1.00 94.25 219 ILE A C 1
ATOM 1595 O O . ILE A 1 219 ? -3.641 7.724 -6.752 1.00 94.25 219 ILE A O 1
ATOM 1599 N N . ALA A 1 220 ? -5.617 6.676 -6.562 1.00 92.75 220 ALA A N 1
ATOM 1600 C CA . ALA A 1 220 ? -5.657 6.689 -5.109 1.00 92.75 220 ALA A CA 1
ATOM 1601 C C . ALA A 1 220 ? -4.733 5.613 -4.499 1.00 92.75 220 ALA A C 1
ATOM 1603 O O . ALA A 1 220 ? -5.189 4.656 -3.883 1.00 92.75 220 ALA A O 1
ATOM 1604 N N . GLY A 1 221 ? -3.420 5.763 -4.694 1.00 90.06 221 GLY A N 1
ATOM 1605 C CA . GLY A 1 221 ? -2.408 4.857 -4.145 1.00 90.06 221 GLY A CA 1
ATOM 1606 C C . GLY A 1 221 ? -2.323 3.504 -4.859 1.00 90.06 221 GLY A C 1
ATOM 1607 O O . GLY A 1 221 ? -2.643 3.380 -6.040 1.00 90.06 221 GLY A O 1
ATOM 1608 N N . ASP A 1 222 ? -1.834 2.504 -4.133 1.00 91.62 222 ASP A N 1
ATOM 1609 C CA . ASP A 1 222 ? -1.542 1.142 -4.589 1.00 91.62 222 ASP A CA 1
ATOM 1610 C C . ASP A 1 222 ? -2.744 0.196 -4.603 1.00 91.62 222 ASP A C 1
ATOM 1612 O O . ASP A 1 222 ? -2.750 -0.761 -5.378 1.00 91.62 222 ASP A O 1
ATOM 1616 N N . ASP A 1 223 ? -3.796 0.530 -3.858 1.00 92.62 223 ASP A N 1
ATOM 1617 C CA . ASP A 1 223 ? -5.078 -0.181 -3.840 1.00 92.62 223 ASP A CA 1
ATOM 1618 C C . ASP A 1 223 ? -6.142 0.513 -4.716 1.00 92.62 223 ASP A C 1
ATOM 1620 O O . ASP A 1 223 ? -7.339 0.448 -4.446 1.00 92.62 223 ASP A O 1
ATOM 1624 N N . ALA A 1 224 ? -5.738 1.228 -5.772 1.00 95.31 224 ALA A N 1
ATOM 1625 C CA . ALA A 1 224 ? -6.671 2.019 -6.580 1.00 95.31 224 ALA A CA 1
ATOM 1626 C C . ALA A 1 224 ? -7.700 1.170 -7.355 1.00 95.31 224 ALA A C 1
ATOM 1628 O O . ALA A 1 224 ? -8.811 1.637 -7.615 1.00 95.31 224 ALA A O 1
ATOM 1629 N N . TRP A 1 225 ? -7.356 -0.063 -7.736 1.00 96.50 225 TRP A N 1
ATOM 1630 C CA . TRP A 1 225 ? -8.254 -0.970 -8.459 1.00 96.50 225 TRP A CA 1
ATOM 1631 C C . TRP A 1 225 ? -9.288 -1.607 -7.534 1.00 96.50 225 TRP A C 1
ATOM 1633 O O . TRP A 1 225 ? -8.930 -2.184 -6.509 1.00 96.50 225 TRP A O 1
ATOM 1643 N N . SER A 1 226 ? -10.560 -1.597 -7.940 1.00 95.69 226 SER A N 1
ATOM 1644 C CA . SER A 1 226 ? -11.581 -2.374 -7.238 1.00 95.69 226 SER A CA 1
ATOM 1645 C C . SER A 1 226 ? -11.290 -3.874 -7.347 1.00 95.69 226 SER A C 1
ATOM 1647 O O . SER A 1 226 ? -10.803 -4.317 -8.390 1.00 95.69 226 SER A O 1
ATOM 1649 N N . PRO A 1 227 ? -11.627 -4.693 -6.332 1.00 94.25 227 PRO A N 1
ATOM 1650 C CA . PRO A 1 227 ? -11.305 -6.123 -6.317 1.00 94.25 227 PRO A CA 1
ATOM 1651 C C . PRO A 1 227 ? -11.888 -6.928 -7.488 1.00 94.25 227 PRO A C 1
ATOM 1653 O O . PRO A 1 227 ? -11.366 -7.984 -7.834 1.00 94.25 227 PRO A O 1
ATOM 1656 N N . ASP A 1 228 ? -12.965 -6.440 -8.105 1.00 94.94 228 ASP A N 1
ATOM 1657 C CA . ASP A 1 228 ? -13.610 -7.042 -9.277 1.00 94.94 228 ASP A CA 1
ATOM 1658 C C . ASP A 1 228 ? -13.053 -6.544 -10.624 1.00 94.94 228 ASP A C 1
ATOM 1660 O O . ASP A 1 228 ? -13.478 -7.004 -11.685 1.00 94.94 228 ASP A O 1
ATOM 1664 N N . GLY A 1 229 ? -12.108 -5.603 -10.604 1.00 95.31 229 GLY A N 1
ATOM 1665 C CA . GLY A 1 229 ? -11.457 -5.076 -11.795 1.00 95.31 229 GLY A CA 1
ATOM 1666 C C . GLY A 1 229 ? -12.279 -4.050 -12.578 1.00 95.31 229 GLY A C 1
ATOM 1667 O O . GLY A 1 229 ? -11.923 -3.731 -13.714 1.00 95.31 229 GLY A O 1
ATOM 1668 N N . ARG A 1 230 ? -13.404 -3.571 -12.038 1.00 95.25 230 ARG A N 1
ATOM 1669 C CA . ARG A 1 230 ? -14.344 -2.720 -12.785 1.00 95.25 230 ARG A CA 1
ATOM 1670 C C . ARG A 1 230 ? -14.099 -1.229 -12.599 1.00 95.25 230 ARG A C 1
ATOM 1672 O O . ARG A 1 230 ? -14.406 -0.463 -13.511 1.00 95.25 230 ARG A O 1
ATOM 1679 N N . LEU A 1 231 ? -13.567 -0.818 -11.452 1.00 95.75 231 LEU A N 1
ATOM 1680 C CA . LEU A 1 231 ? -13.408 0.581 -11.067 1.00 95.75 231 LEU A CA 1
ATOM 1681 C C . LEU A 1 231 ? -11.954 0.910 -10.721 1.00 95.75 231 LEU A C 1
ATOM 1683 O O . LEU A 1 231 ? -11.201 0.076 -10.217 1.00 95.75 231 LEU A O 1
ATOM 1687 N N . LEU A 1 232 ? -11.595 2.169 -10.956 1.00 96.00 232 LEU A N 1
ATOM 1688 C CA . LEU A 1 232 ? -10.381 2.810 -10.471 1.00 96.00 232 LEU A CA 1
ATOM 1689 C C . LEU A 1 232 ? -10.748 3.986 -9.572 1.00 96.00 232 LEU A C 1
ATOM 1691 O O . LEU A 1 232 ? -11.567 4.827 -9.950 1.00 96.00 232 LEU A O 1
ATOM 1695 N N . ALA A 1 233 ? -10.118 4.048 -8.404 1.00 95.88 233 ALA A N 1
ATOM 1696 C CA . ALA A 1 233 ? -10.206 5.176 -7.494 1.00 95.88 233 ALA A CA 1
ATOM 1697 C C . ALA A 1 233 ? -9.148 6.233 -7.837 1.00 95.88 233 ALA A C 1
ATOM 1699 O O . ALA A 1 233 ? -7.968 5.925 -8.030 1.00 95.88 233 ALA A O 1
ATOM 1700 N N . TYR A 1 234 ? -9.577 7.489 -7.870 1.00 94.56 234 TYR A N 1
ATOM 1701 C CA . TYR A 1 234 ? -8.740 8.664 -8.064 1.00 94.56 234 TYR A CA 1
ATOM 1702 C C . TYR A 1 234 ? -8.927 9.617 -6.889 1.00 94.56 234 TYR A C 1
ATOM 1704 O O . TYR A 1 234 ? -10.052 9.854 -6.445 1.00 94.56 234 TYR A O 1
ATOM 1712 N N . GLN A 1 235 ? -7.828 10.176 -6.392 1.00 91.38 235 GLN A N 1
ATOM 1713 C CA . GLN A 1 235 ? -7.863 11.153 -5.314 1.00 91.38 235 GLN A CA 1
ATOM 1714 C C . GLN A 1 235 ? -6.725 12.158 -5.455 1.00 91.38 235 GLN A C 1
ATOM 1716 O O . GLN A 1 235 ? -5.549 11.801 -5.513 1.00 91.38 235 GLN A O 1
ATOM 1721 N N . THR A 1 236 ? -7.082 13.438 -5.451 1.00 85.38 236 THR A N 1
ATOM 1722 C CA . THR A 1 236 ? -6.115 14.531 -5.357 1.00 85.38 236 THR A CA 1
ATOM 1723 C C . THR A 1 236 ? -5.768 14.766 -3.893 1.00 85.38 236 THR A C 1
ATOM 1725 O O . THR A 1 236 ? -6.648 14.897 -3.045 1.00 85.38 236 THR A O 1
ATOM 1728 N N . PHE A 1 237 ? -4.474 14.831 -3.583 1.00 75.31 237 PHE A N 1
ATOM 1729 C CA . PHE A 1 237 ? -4.009 15.047 -2.216 1.00 75.31 237 PHE A CA 1
ATOM 1730 C C . PHE A 1 237 ? -4.569 16.352 -1.627 1.00 75.31 237 PHE A C 1
ATOM 1732 O O . PHE A 1 237 ? -4.426 17.415 -2.229 1.00 75.31 237 PHE A O 1
ATOM 1739 N N . GLY A 1 238 ? -5.165 16.265 -0.436 1.00 75.31 238 GLY A N 1
ATOM 1740 C CA . GLY A 1 238 ? -5.761 17.401 0.272 1.00 75.31 238 GLY A CA 1
ATOM 1741 C C . GLY A 1 238 ? -7.197 17.738 -0.138 1.00 75.31 238 GLY A C 1
ATOM 1742 O O . GLY A 1 238 ? -7.832 18.539 0.543 1.00 75.31 238 GLY A O 1
ATOM 1743 N N . GLU A 1 239 ? -7.730 17.112 -1.189 1.00 86.44 239 GLU A N 1
ATOM 1744 C CA . GLU A 1 239 ? -9.130 17.274 -1.578 1.00 86.44 239 GLU A CA 1
ATOM 1745 C C . GLU A 1 239 ? -10.010 16.244 -0.850 1.00 86.44 239 GLU A C 1
ATOM 1747 O O . GLU A 1 239 ? -9.683 15.053 -0.846 1.00 86.44 239 GLU A O 1
ATOM 1752 N N . PRO A 1 240 ? -11.162 16.645 -0.281 1.00 90.06 240 PRO A N 1
ATOM 1753 C CA . PRO A 1 240 ? -12.059 15.750 0.450 1.00 90.06 240 PRO A CA 1
ATOM 1754 C C . PRO A 1 240 ? -12.966 14.957 -0.505 1.00 90.06 240 PRO A C 1
ATOM 1756 O O . PRO A 1 240 ? -14.180 14.848 -0.296 1.00 90.06 240 PRO A O 1
ATOM 1759 N N . THR A 1 241 ? -12.399 14.476 -1.613 1.00 92.50 241 THR A N 1
ATOM 1760 C CA . THR A 1 241 ? -13.122 13.762 -2.666 1.00 92.50 241 THR A CA 1
ATOM 1761 C C . THR A 1 241 ? -12.374 12.512 -3.102 1.00 92.50 241 THR A C 1
ATOM 1763 O O . THR A 1 241 ? -11.144 12.486 -3.141 1.00 92.50 241 THR A O 1
ATOM 1766 N N . VAL A 1 242 ? -13.135 11.472 -3.428 1.00 94.38 242 VAL A N 1
ATOM 1767 C CA . VAL A 1 242 ? -12.650 10.262 -4.094 1.00 94.38 242 VAL A CA 1
ATOM 1768 C C . VAL A 1 242 ? -13.549 10.044 -5.292 1.00 94.38 242 VAL A C 1
ATOM 1770 O O . VAL A 1 242 ? -14.771 9.975 -5.159 1.00 94.38 242 VAL A O 1
ATOM 1773 N N . GLU A 1 243 ? -12.948 9.942 -6.464 1.00 94.75 243 GLU A N 1
ATOM 1774 C CA . GLU A 1 243 ? -13.664 9.678 -7.700 1.00 94.75 243 GLU A CA 1
ATOM 1775 C C . GLU A 1 243 ? -13.466 8.223 -8.118 1.00 94.75 243 GLU A C 1
ATOM 1777 O O . GLU A 1 243 ? -12.342 7.733 -8.200 1.00 94.75 243 GLU A O 1
ATOM 1782 N N . LEU A 1 244 ? -14.568 7.531 -8.387 1.00 95.25 244 LEU A N 1
ATOM 1783 C CA . LEU A 1 244 ? -14.607 6.132 -8.789 1.00 95.25 244 LEU A CA 1
ATOM 1784 C C . LEU A 1 244 ? -15.001 6.066 -10.263 1.00 95.25 244 LEU A C 1
ATOM 1786 O O . LEU A 1 244 ? -16.144 6.359 -10.616 1.00 95.25 244 LEU A O 1
ATOM 1790 N N . ALA A 1 245 ? -14.061 5.701 -11.131 1.00 94.38 245 ALA A N 1
ATOM 1791 C CA . ALA A 1 245 ? -14.273 5.683 -12.575 1.00 94.38 245 ALA A CA 1
ATOM 1792 C C . ALA A 1 245 ? -14.266 4.249 -13.133 1.00 94.38 245 ALA A C 1
ATOM 1794 O O . ALA A 1 245 ? -13.394 3.463 -12.755 1.00 94.38 245 ALA A O 1
ATOM 1795 N N . PRO A 1 246 ? -15.173 3.902 -14.064 1.00 93.69 246 PRO A N 1
ATOM 1796 C CA . PRO A 1 246 ? -15.117 2.632 -14.780 1.00 93.69 246 PRO A CA 1
ATOM 1797 C C . PRO A 1 246 ? -13.846 2.491 -15.610 1.00 93.69 246 PRO A C 1
ATOM 1799 O O . PRO A 1 246 ? -13.470 3.393 -16.359 1.00 93.69 246 PRO A O 1
ATOM 1802 N N . VAL A 1 247 ? -13.215 1.323 -15.523 1.00 91.81 247 VAL A N 1
ATOM 1803 C CA . VAL A 1 247 ? -12.001 0.994 -16.286 1.00 91.81 247 VAL A CA 1
ATOM 1804 C C . VAL A 1 247 ? -12.275 0.931 -17.791 1.00 91.81 247 VAL A C 1
ATOM 1806 O O . VAL A 1 247 ? -11.413 1.278 -18.594 1.00 91.81 247 VAL A O 1
ATOM 1809 N N . ASP A 1 248 ? -13.468 0.483 -18.180 1.00 88.19 248 ASP A N 1
ATOM 1810 C CA . ASP A 1 248 ? -13.904 0.381 -19.577 1.00 88.19 248 ASP A CA 1
ATOM 1811 C C . ASP A 1 248 ? -14.425 1.709 -20.154 1.00 88.19 248 ASP A C 1
ATOM 1813 O O . ASP A 1 248 ? -14.685 1.794 -21.355 1.00 88.19 248 ASP A O 1
ATOM 1817 N N . GLY A 1 249 ? -14.582 2.742 -19.317 1.00 83.44 249 GLY A N 1
ATOM 1818 C CA . GLY A 1 249 ? -15.173 4.024 -19.701 1.00 83.44 249 GLY A CA 1
ATOM 1819 C C . GLY A 1 249 ? -16.649 3.937 -20.102 1.00 83.44 249 GLY A C 1
ATOM 1820 O O . GLY A 1 249 ? -17.146 4.847 -20.763 1.00 83.44 249 GLY A O 1
ATOM 1821 N N . ALA A 1 250 ? -17.356 2.857 -19.746 1.00 83.31 250 ALA A N 1
ATOM 1822 C CA . ALA A 1 250 ? -18.730 2.628 -20.193 1.00 83.31 250 ALA A CA 1
ATOM 1823 C C . ALA A 1 250 ? -19.767 3.528 -19.497 1.00 83.31 250 ALA A C 1
ATOM 1825 O O . ALA A 1 250 ? -20.880 3.682 -20.003 1.00 83.31 250 ALA A O 1
ATOM 1826 N N . SER A 1 251 ? -19.428 4.115 -18.347 1.00 87.81 251 SER A N 1
ATOM 1827 C CA . SER A 1 251 ? -20.293 5.048 -17.622 1.00 87.81 251 SER A CA 1
ATOM 1828 C C . SER A 1 251 ? -19.515 6.219 -17.029 1.00 87.81 251 SER A C 1
ATOM 1830 O O . SER A 1 251 ? -18.289 6.185 -16.916 1.00 87.81 251 SER A O 1
ATOM 1832 N N . GLU A 1 252 ? -20.250 7.258 -16.635 1.00 91.06 252 GLU A N 1
ATOM 1833 C CA . GLU A 1 252 ? -19.671 8.410 -15.948 1.00 91.06 252 GLU A CA 1
ATOM 1834 C C . GLU A 1 252 ? -19.066 8.002 -14.592 1.00 91.06 252 GLU A C 1
ATOM 1836 O O . GLU A 1 252 ? -19.607 7.113 -13.917 1.00 91.06 252 GLU A O 1
ATOM 1841 N N . PRO A 1 253 ? -17.959 8.638 -14.172 1.00 92.31 253 PRO A N 1
ATOM 1842 C CA . PRO A 1 253 ? -17.412 8.461 -12.837 1.00 92.31 253 PRO A CA 1
ATOM 1843 C C . PRO A 1 253 ? -18.391 8.888 -11.739 1.00 92.31 253 PRO A C 1
ATOM 1845 O O . PRO A 1 253 ? -19.186 9.813 -11.901 1.00 92.31 253 PRO A O 1
ATOM 1848 N N . THR A 1 254 ? -18.295 8.233 -10.586 1.00 93.00 254 THR A N 1
ATOM 1849 C CA . THR A 1 254 ? -19.016 8.618 -9.368 1.00 93.00 254 THR A CA 1
ATOM 1850 C C . THR A 1 254 ? -18.066 9.342 -8.425 1.00 93.00 254 THR A C 1
ATOM 1852 O O . THR A 1 254 ? -17.049 8.780 -8.027 1.00 93.00 254 THR A O 1
ATOM 1855 N N . THR A 1 255 ? -18.405 10.567 -8.026 1.00 94.00 255 THR A N 1
ATOM 1856 C CA . THR A 1 255 ? -17.609 11.336 -7.060 1.00 94.00 255 THR A CA 1
ATOM 1857 C C . THR A 1 255 ? -18.228 11.251 -5.675 1.00 94.00 255 THR A C 1
ATOM 1859 O O . THR A 1 255 ? -19.347 11.712 -5.453 1.00 94.00 255 THR A O 1
ATOM 1862 N N . LEU A 1 256 ? -17.472 10.701 -4.732 1.00 93.69 256 LEU A N 1
ATOM 1863 C CA . LEU A 1 256 ? -17.778 10.746 -3.310 1.00 93.69 256 LEU A CA 1
ATOM 1864 C C . LEU A 1 256 ? -17.178 12.025 -2.719 1.00 93.69 256 LEU A C 1
ATOM 1866 O O . LEU A 1 256 ? -16.016 12.346 -2.966 1.00 93.69 256 LEU A O 1
ATOM 1870 N N . THR A 1 257 ? -17.971 12.755 -1.940 1.00 92.00 257 THR A N 1
ATOM 1871 C CA . THR A 1 257 ? -17.588 14.026 -1.304 1.00 92.00 257 THR A CA 1
ATOM 1872 C C . THR A 1 257 ? -17.591 13.901 0.213 1.00 92.00 257 THR A C 1
ATOM 1874 O O . THR A 1 257 ? -18.298 13.048 0.744 1.00 92.00 257 THR A O 1
ATOM 1877 N N . ASP A 1 258 ? -16.874 14.790 0.904 1.00 87.81 258 ASP A N 1
ATOM 1878 C CA . ASP A 1 258 ? -16.716 14.746 2.369 1.00 87.81 258 ASP A CA 1
ATOM 1879 C C . ASP A 1 258 ? -16.099 13.414 2.835 1.00 87.81 258 ASP A C 1
ATOM 1881 O O . ASP A 1 258 ? -16.473 12.809 3.843 1.00 87.81 258 ASP A O 1
ATOM 1885 N N . VAL A 1 259 ? -15.157 12.924 2.028 1.00 89.62 259 VAL A N 1
ATOM 1886 C CA . VAL A 1 259 ? -14.400 11.704 2.293 1.00 89.62 259 VAL A CA 1
ATOM 1887 C C . VAL A 1 259 ? -12.987 12.056 2.735 1.00 89.62 259 VAL A C 1
ATOM 1889 O O . VAL A 1 259 ? -12.407 13.049 2.297 1.00 89.62 259 VAL A O 1
ATOM 1892 N N . GLY A 1 260 ? -12.437 11.234 3.626 1.00 89.31 260 GLY A N 1
ATOM 1893 C CA . GLY A 1 260 ? -11.042 11.334 4.034 1.00 89.31 260 GLY A CA 1
ATOM 1894 C C . GLY A 1 260 ? -10.073 10.780 2.983 1.00 89.31 260 GLY A C 1
ATOM 1895 O O . GLY A 1 260 ? -10.428 10.551 1.826 1.00 89.31 260 GLY A O 1
ATOM 1896 N N . THR A 1 261 ? -8.842 10.512 3.404 1.00 90.50 261 THR A N 1
ATOM 1897 C CA . THR A 1 261 ? -7.826 9.847 2.583 1.00 90.50 261 THR A CA 1
ATOM 1898 C C . THR A 1 261 ? -8.260 8.422 2.259 1.00 90.50 261 THR A C 1
ATOM 1900 O O . THR A 1 261 ? -8.561 7.647 3.165 1.00 90.50 261 THR A O 1
ATOM 1903 N N . PHE A 1 262 ? -8.284 8.070 0.979 1.00 93.50 262 PHE A N 1
ATOM 1904 C CA . PHE A 1 262 ? -8.528 6.714 0.508 1.00 93.50 262 PHE A CA 1
ATOM 1905 C C . PHE A 1 262 ? -7.396 5.784 0.947 1.00 93.50 262 PHE A C 1
ATOM 1907 O O . PHE A 1 262 ? -6.222 6.121 0.807 1.00 93.50 262 PHE A O 1
ATOM 1914 N N . LEU A 1 263 ? -7.760 4.614 1.467 1.00 92.88 263 LEU A N 1
ATOM 1915 C CA . LEU A 1 263 ? -6.810 3.585 1.893 1.00 92.88 263 LEU A CA 1
ATOM 1916 C C . LEU A 1 263 ? -6.925 2.288 1.088 1.00 92.88 263 LEU A C 1
ATOM 1918 O O . LEU A 1 263 ? -6.122 1.395 1.305 1.00 92.88 263 LEU A O 1
ATOM 1922 N N . GLY A 1 264 ? -7.951 2.150 0.245 1.00 94.00 264 GLY A N 1
ATOM 1923 C CA . GLY A 1 264 ? -8.210 0.945 -0.542 1.00 94.00 264 GLY A CA 1
ATOM 1924 C C . GLY A 1 264 ? -9.674 0.499 -0.519 1.00 94.00 264 GLY A C 1
ATOM 1925 O O . GLY A 1 264 ? -10.542 1.106 0.118 1.00 94.00 264 GLY A O 1
ATOM 1926 N N . TRP A 1 265 ? -9.944 -0.610 -1.202 1.00 94.25 265 TRP A N 1
ATOM 1927 C CA . TRP A 1 265 ? -11.259 -1.247 -1.282 1.00 94.25 265 TRP A CA 1
ATOM 1928 C C . TRP A 1 265 ? -11.460 -2.350 -0.238 1.00 94.25 265 TRP A C 1
ATOM 1930 O O . TRP A 1 265 ? -10.644 -3.253 -0.109 1.00 94.25 265 TRP A O 1
ATOM 1940 N N . ARG A 1 266 ? -12.604 -2.340 0.452 1.00 90.94 266 ARG A N 1
ATOM 1941 C CA . ARG A 1 266 ? -13.053 -3.449 1.316 1.00 90.94 266 ARG A CA 1
ATOM 1942 C C . ARG A 1 266 ? -13.638 -4.604 0.515 1.00 90.94 266 ARG A C 1
ATOM 1944 O O . ARG A 1 266 ? -13.463 -5.769 0.861 1.00 90.94 266 ARG A O 1
ATOM 1951 N N . ASP A 1 267 ? -14.383 -4.247 -0.518 1.00 91.19 267 ASP A N 1
ATOM 1952 C CA . ASP A 1 267 ? -15.049 -5.130 -1.463 1.00 91.19 267 ASP A CA 1
ATOM 1953 C C . ASP A 1 267 ? -15.328 -4.335 -2.750 1.00 91.19 267 ASP A C 1
ATOM 1955 O O . ASP A 1 267 ? -14.911 -3.186 -2.878 1.00 91.19 267 ASP A O 1
ATOM 1959 N N . ALA A 1 268 ? -16.025 -4.929 -3.720 1.00 92.94 268 ALA A N 1
ATOM 1960 C CA . ALA A 1 268 ? -16.322 -4.286 -5.005 1.00 92.94 268 ALA A CA 1
ATOM 1961 C C . ALA A 1 268 ? -17.163 -2.995 -4.899 1.00 92.94 268 ALA A C 1
ATOM 1963 O O . ALA A 1 268 ? -17.250 -2.234 -5.859 1.00 92.94 268 ALA A O 1
ATOM 1964 N N . THR A 1 269 ? -17.801 -2.752 -3.754 1.00 93.69 269 THR A N 1
ATOM 1965 C CA . THR A 1 269 ? -18.779 -1.674 -3.557 1.00 93.69 269 THR A CA 1
ATOM 1966 C C . THR A 1 269 ? -18.483 -0.771 -2.369 1.00 93.69 269 THR A C 1
ATOM 1968 O O . THR A 1 269 ? -19.188 0.220 -2.193 1.00 93.69 269 THR A O 1
ATOM 1971 N N . THR A 1 270 ? -17.456 -1.080 -1.581 1.00 94.12 270 THR A N 1
ATOM 1972 C CA . THR A 1 270 ? -17.144 -0.388 -0.331 1.00 94.12 270 THR A CA 1
ATOM 1973 C C . THR A 1 270 ? -15.668 -0.027 -0.294 1.00 94.12 270 THR A C 1
ATOM 1975 O O . THR A 1 270 ? -14.804 -0.885 -0.475 1.00 94.12 270 THR A O 1
ATOM 1978 N N . ILE A 1 271 ? -15.368 1.233 0.008 1.00 95.06 271 ILE A N 1
ATOM 1979 C CA . ILE A 1 271 ? -14.007 1.739 0.204 1.00 95.06 271 ILE A CA 1
ATOM 1980 C C . ILE A 1 271 ? -13.721 1.976 1.685 1.00 95.06 271 ILE A C 1
ATOM 1982 O O . ILE A 1 271 ? -14.632 2.191 2.489 1.00 95.06 271 ILE A O 1
ATOM 1986 N N . LEU A 1 272 ? -12.442 1.957 2.042 1.00 94.75 272 LEU A N 1
ATOM 1987 C CA . LEU A 1 272 ? -11.940 2.336 3.353 1.00 94.75 272 LEU A CA 1
ATOM 1988 C C . LEU A 1 272 ? -11.281 3.712 3.261 1.00 94.75 272 LEU A C 1
ATOM 1990 O O . LEU A 1 272 ? -10.436 3.949 2.397 1.00 94.75 272 LEU A O 1
ATOM 1994 N N . VAL A 1 273 ? -11.652 4.614 4.166 1.00 93.94 273 VAL A N 1
ATOM 1995 C CA . VAL A 1 273 ? -11.093 5.967 4.219 1.00 93.94 273 VAL A CA 1
ATOM 1996 C C . VAL A 1 273 ? -10.676 6.348 5.632 1.00 93.94 273 VAL A C 1
ATOM 1998 O O . VAL A 1 273 ? -11.314 5.964 6.618 1.00 93.94 273 VAL A O 1
ATOM 2001 N N . TYR A 1 274 ? -9.622 7.151 5.719 1.00 91.44 274 TYR A N 1
ATOM 2002 C CA . TYR A 1 274 ? -9.166 7.789 6.942 1.00 91.44 274 TYR A CA 1
ATOM 2003 C C . TYR A 1 274 ? -9.514 9.274 6.949 1.00 91.44 274 TYR A C 1
ATOM 2005 O O . TYR A 1 274 ? -9.005 10.052 6.150 1.00 91.44 274 TYR A O 1
ATOM 2013 N N . ASP A 1 275 ? -10.366 9.675 7.879 1.00 85.50 275 ASP A N 1
ATOM 2014 C CA . ASP A 1 275 ? -10.677 11.072 8.157 1.00 85.50 275 ASP A CA 1
ATOM 2015 C C . ASP A 1 275 ? -9.623 11.652 9.118 1.00 85.50 275 ASP A C 1
ATOM 2017 O O . ASP A 1 275 ? -9.346 11.073 10.175 1.00 85.50 275 ASP A O 1
ATOM 2021 N N . TYR A 1 276 ? -9.069 12.818 8.767 1.00 71.75 276 TYR A N 1
ATOM 2022 C CA . TYR A 1 276 ? -8.082 13.571 9.552 1.00 71.75 276 TYR A CA 1
ATOM 2023 C C . TYR A 1 276 ? -8.539 13.894 10.986 1.00 71.75 276 TYR A C 1
ATOM 2025 O O . TYR A 1 276 ? -7.708 14.206 11.839 1.00 71.75 276 TYR A O 1
ATOM 2033 N N . GLY A 1 277 ? -9.835 13.763 11.286 1.00 77.56 277 GLY A N 1
ATOM 2034 C CA . GLY A 1 277 ? -10.382 13.760 12.644 1.00 77.56 277 GLY A CA 1
ATOM 2035 C C . GLY A 1 277 ? -10.100 12.494 13.470 1.00 77.56 277 GLY A C 1
ATOM 2036 O O . GLY A 1 277 ? -10.725 12.317 14.517 1.00 77.56 277 GLY A O 1
ATOM 2037 N N . GLY A 1 278 ? -9.222 11.591 13.013 1.00 86.19 278 GLY A N 1
ATOM 2038 C CA . GLY A 1 278 ? -8.877 10.357 13.722 1.00 86.19 278 GLY A CA 1
ATOM 2039 C C . GLY A 1 278 ? -9.945 9.276 13.578 1.00 86.19 278 GLY A C 1
ATOM 2040 O O . GLY A 1 278 ? -10.258 8.580 14.544 1.00 86.19 278 GLY A O 1
ATOM 2041 N N . ARG A 1 279 ? -10.578 9.152 12.405 1.00 91.06 279 ARG A N 1
ATOM 2042 C CA . ARG A 1 279 ? -11.659 8.176 12.192 1.00 91.06 279 ARG A CA 1
ATOM 2043 C C . ARG A 1 279 ? -11.396 7.330 10.963 1.00 91.06 279 ARG A C 1
ATOM 2045 O O . ARG A 1 279 ? -11.295 7.842 9.855 1.00 91.06 279 ARG A O 1
ATOM 2052 N N . LEU A 1 280 ? -11.389 6.020 11.158 1.00 92.44 280 LEU A N 1
ATOM 2053 C CA . LEU A 1 280 ? -11.436 5.058 10.070 1.00 92.44 280 LEU A CA 1
ATOM 2054 C C . LEU A 1 280 ? -12.898 4.760 9.737 1.00 92.44 280 LEU A C 1
ATOM 2056 O O . LEU A 1 280 ? -13.691 4.421 10.627 1.00 92.44 280 LEU A O 1
ATOM 2060 N N . ARG A 1 281 ? -13.266 4.895 8.464 1.00 93.25 281 ARG A N 1
ATOM 2061 C CA . ARG A 1 281 ? -14.640 4.736 7.984 1.00 93.25 281 ARG A CA 1
ATOM 2062 C C . ARG A 1 281 ? -14.684 3.843 6.755 1.00 93.25 281 ARG A C 1
ATOM 2064 O O . ARG A 1 281 ? -13.787 3.877 5.923 1.00 93.25 281 ARG A O 1
ATOM 2071 N N . THR A 1 282 ? -15.768 3.096 6.637 1.00 93.81 282 THR A N 1
ATOM 2072 C CA . THR A 1 282 ? -16.176 2.462 5.383 1.00 93.81 282 THR A CA 1
ATOM 2073 C C . THR A 1 282 ? -17.187 3.360 4.691 1.00 93.81 282 THR A C 1
ATOM 2075 O O . THR A 1 282 ? -18.002 3.988 5.374 1.00 93.81 282 THR A O 1
ATOM 2078 N N . ILE A 1 283 ? -17.099 3.466 3.367 1.00 95.00 283 ILE A N 1
ATOM 2079 C CA . ILE A 1 283 ? -18.035 4.233 2.541 1.00 95.00 283 ILE A CA 1
ATOM 2080 C C . ILE A 1 283 ? -18.448 3.371 1.349 1.00 95.00 283 ILE A C 1
ATOM 2082 O O . ILE A 1 283 ? -17.592 2.895 0.607 1.00 95.00 283 ILE A O 1
ATOM 2086 N N . GLY A 1 284 ? -19.747 3.149 1.185 1.00 93.75 284 GLY A N 1
ATOM 2087 C CA . GLY A 1 284 ? -20.317 2.487 0.022 1.00 93.75 284 GLY A CA 1
ATOM 2088 C C . GLY A 1 284 ? -20.274 3.384 -1.213 1.00 93.75 284 GLY A C 1
ATOM 2089 O O . GLY A 1 284 ? -20.276 4.611 -1.122 1.00 93.75 284 GLY A O 1
ATOM 2090 N N . THR A 1 285 ? -20.291 2.773 -2.391 1.00 89.12 285 THR A N 1
ATOM 2091 C CA . THR A 1 285 ? -20.455 3.471 -3.682 1.00 89.12 285 THR A CA 1
ATOM 2092 C C . THR A 1 285 ? -21.765 4.266 -3.772 1.00 89.12 285 THR A C 1
ATOM 2094 O O . THR A 1 285 ? -21.864 5.195 -4.566 1.00 89.12 285 THR A O 1
ATOM 2097 N N . ASP A 1 286 ? -22.745 3.952 -2.921 1.00 87.69 286 ASP A N 1
ATOM 2098 C CA . ASP A 1 286 ? -23.993 4.699 -2.727 1.00 87.69 286 ASP A CA 1
ATOM 2099 C C . ASP A 1 286 ? -23.864 5.898 -1.761 1.00 87.69 286 ASP A C 1
ATOM 2101 O O . ASP A 1 286 ? -24.834 6.623 -1.535 1.00 87.69 286 ASP A O 1
ATOM 2105 N N . GLY A 1 287 ? -22.680 6.111 -1.179 1.00 86.62 287 GLY A N 1
ATOM 2106 C CA . GLY A 1 287 ? -22.383 7.162 -0.207 1.00 86.62 287 GLY A CA 1
ATOM 2107 C C . GLY A 1 287 ? -22.711 6.802 1.245 1.00 86.62 287 GLY A C 1
ATOM 2108 O O . GLY A 1 287 ? -22.473 7.617 2.140 1.00 86.62 287 GLY A O 1
ATOM 2109 N N . THR A 1 288 ? -23.236 5.604 1.524 1.00 92.62 288 THR A N 1
ATOM 2110 C CA . THR A 1 288 ? -23.490 5.172 2.906 1.00 92.62 288 THR A CA 1
ATOM 2111 C C . THR A 1 288 ? -22.176 5.016 3.661 1.00 92.62 288 THR A C 1
ATOM 2113 O O . THR A 1 288 ? -21.237 4.409 3.163 1.00 92.62 288 THR A O 1
ATOM 2116 N N . ALA A 1 289 ? -22.076 5.573 4.870 1.00 92.94 289 ALA A N 1
ATOM 2117 C CA . ALA A 1 289 ? -20.823 5.572 5.617 1.00 92.94 289 ALA A CA 1
ATOM 2118 C C . ALA A 1 289 ? -20.982 5.036 7.040 1.00 92.94 289 ALA A C 1
ATOM 2120 O O . ALA A 1 289 ? -21.908 5.414 7.757 1.00 92.94 289 ALA A O 1
ATOM 2121 N N . ALA A 1 290 ? -20.021 4.223 7.479 1.00 92.69 290 ALA A N 1
ATOM 2122 C CA . ALA A 1 290 ? -19.962 3.690 8.834 1.00 92.69 290 ALA A CA 1
ATOM 2123 C C . ALA A 1 290 ? -18.555 3.840 9.419 1.00 92.69 290 ALA A C 1
ATOM 2125 O O . ALA A 1 290 ? -17.559 3.475 8.795 1.00 92.69 290 ALA A O 1
ATOM 2126 N N . GLN A 1 291 ? -18.465 4.372 10.639 1.00 93.00 291 GLN A N 1
ATOM 2127 C CA . GLN A 1 291 ? -17.204 4.428 11.372 1.00 93.00 291 GLN A CA 1
ATOM 2128 C C . GLN A 1 291 ? -16.869 3.044 11.929 1.00 93.00 291 GLN A C 1
ATOM 2130 O O . GLN A 1 291 ? -17.689 2.441 12.617 1.00 93.00 291 GLN A O 1
ATOM 2135 N N . VAL A 1 292 ? -15.649 2.577 11.671 1.00 91.81 292 VAL A N 1
ATOM 2136 C CA . VAL A 1 292 ? -15.178 1.253 12.101 1.00 91.81 292 VAL A CA 1
ATOM 2137 C C . VAL A 1 292 ? -14.117 1.324 13.196 1.00 91.81 292 VAL A C 1
ATOM 2139 O O . VAL A 1 292 ? -14.041 0.425 14.027 1.00 91.81 292 VAL A O 1
ATOM 2142 N N . MET A 1 293 ? -13.348 2.416 13.262 1.00 91.38 293 MET A N 1
ATOM 2143 C CA . MET A 1 293 ? -12.330 2.618 14.296 1.00 91.38 293 MET A CA 1
ATOM 2144 C C . MET A 1 293 ? -12.127 4.107 14.596 1.00 91.38 293 MET A C 1
ATOM 2146 O O . MET A 1 293 ? -12.193 4.946 13.695 1.00 91.38 293 MET A O 1
ATOM 2150 N N . ARG A 1 294 ? -11.869 4.441 15.862 1.00 92.25 294 ARG A N 1
ATOM 2151 C CA . ARG A 1 294 ? -11.327 5.732 16.300 1.00 92.25 294 ARG A CA 1
ATOM 2152 C C . ARG A 1 294 ? -9.826 5.602 16.491 1.00 92.25 294 ARG A C 1
ATOM 2154 O O . ARG A 1 294 ? -9.346 4.601 17.011 1.00 92.25 294 ARG A O 1
ATOM 2161 N N . MET A 1 295 ? -9.100 6.634 16.113 1.00 88.31 295 MET A N 1
ATOM 2162 C CA . MET A 1 295 ? -7.663 6.740 16.291 1.00 88.31 295 MET A CA 1
ATOM 2163 C C . MET A 1 295 ? -7.349 7.979 17.131 1.00 88.31 295 MET A C 1
ATOM 2165 O O . MET A 1 295 ? -8.132 8.934 17.127 1.00 88.31 295 MET A O 1
ATOM 2169 N N . PRO A 1 296 ? -6.221 7.982 17.856 1.00 85.38 296 PRO A N 1
ATOM 2170 C CA . PRO A 1 296 ? -5.717 9.183 18.501 1.00 85.38 296 PRO A CA 1
ATOM 2171 C C . PRO A 1 296 ? -5.610 10.343 17.508 1.00 85.38 296 PRO A C 1
ATOM 2173 O O . PRO A 1 296 ? -5.337 10.141 16.320 1.00 85.38 296 PRO A O 1
ATOM 2176 N N . GLU A 1 297 ? -5.779 11.568 17.999 1.00 80.56 297 GLU A N 1
ATOM 2177 C CA . GLU A 1 297 ? -5.585 12.759 17.175 1.00 80.56 297 GLU A CA 1
ATOM 2178 C C . GLU A 1 297 ? -4.184 12.777 16.547 1.00 80.56 297 GLU A C 1
ATOM 2180 O O . GLU A 1 297 ? -3.212 12.311 17.143 1.00 80.56 297 GLU A O 1
ATOM 2185 N N . ARG A 1 298 ? -4.088 13.336 15.334 1.00 79.06 298 ARG A N 1
ATOM 2186 C CA . ARG A 1 298 ? -2.840 13.456 14.556 1.00 79.06 298 ARG A CA 1
ATOM 2187 C C . ARG A 1 298 ? -2.190 12.122 14.163 1.00 79.06 298 ARG A C 1
ATOM 2189 O O . ARG A 1 298 ? -1.053 12.127 13.703 1.00 79.06 298 ARG A O 1
ATOM 2196 N N . THR A 1 299 ? -2.900 11.000 14.283 1.00 84.12 299 THR A N 1
ATOM 2197 C CA . THR A 1 299 ? -2.478 9.733 13.668 1.00 84.12 299 THR A CA 1
ATOM 2198 C C . THR A 1 299 ? -2.549 9.859 12.142 1.00 84.12 299 THR A C 1
ATOM 2200 O O . THR A 1 299 ? -3.414 10.553 11.607 1.00 84.12 299 THR A O 1
ATOM 2203 N N . GLY A 1 300 ? -1.635 9.219 11.426 1.00 85.81 300 GLY A N 1
ATOM 2204 C CA . GLY A 1 300 ? -1.742 8.970 9.991 1.00 85.81 300 GLY A CA 1
ATOM 2205 C C . GLY A 1 300 ? -1.871 7.476 9.730 1.00 85.81 300 GLY A C 1
ATOM 2206 O O . GLY A 1 300 ? -1.445 6.666 10.551 1.00 85.81 300 GLY A O 1
ATOM 2207 N N . ILE A 1 301 ? -2.425 7.104 8.583 1.00 87.56 301 ILE A N 1
ATOM 2208 C CA . ILE A 1 301 ? -2.323 5.738 8.065 1.00 87.56 301 ILE A CA 1
ATOM 2209 C C . ILE A 1 301 ? -1.475 5.820 6.811 1.00 87.56 301 ILE A C 1
ATOM 2211 O O . ILE A 1 301 ? -1.777 6.602 5.911 1.00 87.56 301 ILE A O 1
ATOM 2215 N N . THR A 1 302 ? -0.385 5.066 6.798 1.00 84.75 302 THR A N 1
ATOM 2216 C CA . THR A 1 302 ? 0.539 5.043 5.661 1.00 84.75 302 THR A CA 1
ATOM 2217 C C . THR A 1 302 ? 0.204 3.920 4.699 1.00 84.75 302 THR A C 1
ATOM 2219 O O . THR A 1 302 ? 0.513 4.036 3.520 1.00 84.75 302 THR A O 1
ATOM 2222 N N . ASP A 1 303 ? -0.394 2.842 5.208 1.00 90.19 303 ASP A N 1
ATOM 2223 C CA . ASP A 1 303 ? -0.733 1.666 4.422 1.00 90.19 303 ASP A CA 1
ATOM 2224 C C . ASP A 1 303 ? -1.796 0.809 5.127 1.00 90.19 303 ASP A C 1
ATOM 2226 O O . ASP A 1 303 ? -1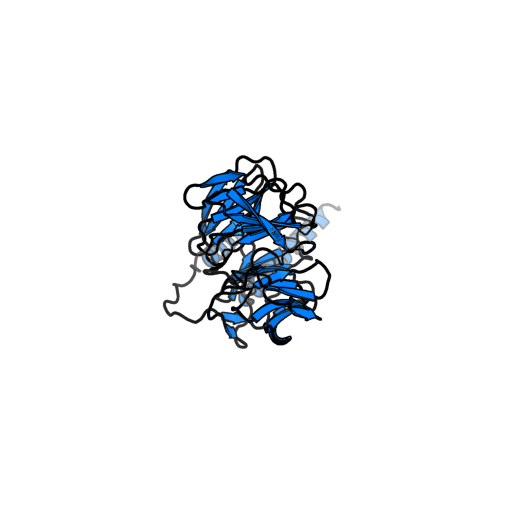.877 0.784 6.361 1.00 90.19 303 ASP A O 1
ATOM 2230 N N . ALA A 1 304 ? -2.589 0.077 4.355 1.00 91.19 304 ALA A N 1
ATOM 2231 C CA . ALA A 1 304 ? -3.548 -0.907 4.831 1.00 91.19 304 ALA A CA 1
ATOM 2232 C C . ALA A 1 304 ? -3.480 -2.134 3.919 1.00 91.19 304 ALA A C 1
ATOM 2234 O O . ALA A 1 304 ? -3.536 -2.003 2.708 1.00 91.19 304 ALA A O 1
ATOM 2235 N N . ALA A 1 305 ? -3.398 -3.340 4.484 1.00 88.38 305 ALA A N 1
ATOM 2236 C CA . ALA A 1 305 ? -3.289 -4.565 3.693 1.00 88.38 305 ALA A CA 1
ATOM 2237 C C . ALA A 1 305 ? -4.517 -4.731 2.788 1.00 88.38 305 ALA A C 1
ATOM 2239 O O . ALA A 1 305 ? -5.557 -5.125 3.304 1.00 88.38 305 ALA A O 1
ATOM 2240 N N . GLY A 1 306 ? -4.426 -4.425 1.490 1.00 71.19 306 GLY A N 1
ATOM 2241 C CA . GLY A 1 306 ? -5.527 -4.573 0.527 1.00 71.19 306 GLY A CA 1
ATOM 2242 C C . GLY A 1 306 ? -6.866 -4.021 1.037 1.00 71.19 306 GLY A C 1
ATOM 2243 O O . GLY A 1 306 ? -7.894 -4.669 0.861 1.00 71.19 306 GLY A O 1
ATOM 2244 N N . ALA A 1 307 ? -6.818 -2.912 1.789 1.00 69.50 307 ALA A N 1
ATOM 2245 C CA . ALA A 1 307 ? -7.891 -2.327 2.611 1.00 69.50 307 ALA A CA 1
ATOM 2246 C C . ALA A 1 307 ? -8.625 -3.251 3.612 1.00 69.50 307 ALA A C 1
ATOM 2248 O O . ALA A 1 307 ? -9.811 -3.120 3.910 1.00 69.50 307 ALA A O 1
ATOM 2249 N N . LEU A 1 308 ? -7.826 -4.043 4.309 1.00 74.75 308 LEU A N 1
ATOM 2250 C CA . LEU A 1 308 ? -8.066 -4.878 5.482 1.00 74.75 308 LEU A CA 1
ATOM 2251 C C . LEU A 1 308 ? -8.549 -6.298 5.177 1.00 74.75 308 LEU A C 1
ATOM 2253 O O . LEU A 1 308 ? -9.428 -6.550 4.360 1.00 74.75 308 LEU A O 1
ATOM 2257 N N . ILE A 1 309 ? -7.950 -7.243 5.898 1.00 80.56 309 ILE A N 1
ATOM 2258 C CA . ILE A 1 309 ? -8.061 -8.686 5.670 1.00 80.56 309 ILE A CA 1
ATOM 2259 C C . ILE A 1 309 ? -9.541 -9.112 5.561 1.00 80.56 309 ILE A C 1
ATOM 2261 O O . ILE A 1 309 ? -10.382 -8.615 6.325 1.00 80.56 309 ILE A O 1
ATOM 2265 N N . PRO A 1 310 ? -9.887 -10.026 4.633 1.00 74.50 310 PRO A N 1
ATOM 2266 C CA . PRO A 1 310 ? -11.223 -10.605 4.581 1.00 74.50 310 PRO A CA 1
ATOM 2267 C C . PRO A 1 310 ? -11.640 -11.131 5.958 1.00 74.50 310 PRO A C 1
ATOM 2269 O O . PRO A 1 310 ? -10.836 -11.734 6.666 1.00 74.50 310 PRO A O 1
ATOM 2272 N N . ASP A 1 311 ? -12.885 -10.868 6.349 1.00 77.31 311 ASP A N 1
ATOM 2273 C CA . ASP A 1 311 ? -13.454 -11.278 7.641 1.00 77.31 311 ASP A CA 1
ATOM 2274 C C . ASP A 1 311 ? -12.848 -10.607 8.889 1.00 77.31 311 ASP A C 1
ATOM 2276 O O . ASP A 1 311 ? -13.130 -11.033 10.011 1.00 77.31 311 ASP A O 1
ATOM 2280 N N . LEU A 1 312 ? -12.049 -9.544 8.731 1.00 83.69 312 LEU A N 1
ATOM 2281 C CA . LEU A 1 312 ? -11.605 -8.732 9.864 1.00 83.69 312 LEU A CA 1
ATOM 2282 C C . LEU A 1 312 ? -12.805 -8.062 10.549 1.00 83.69 312 LEU A C 1
ATOM 2284 O O . LEU A 1 312 ? -13.585 -7.354 9.907 1.00 83.69 312 LEU A O 1
ATOM 2288 N N . VAL A 1 313 ? -12.925 -8.251 11.863 1.00 86.62 313 VAL A N 1
ATOM 2289 C CA . VAL A 1 313 ? -13.993 -7.661 12.683 1.00 86.62 313 VAL A CA 1
ATOM 2290 C C . VAL A 1 313 ? -13.423 -6.587 13.609 1.00 86.62 313 VAL A C 1
ATOM 2292 O O . VAL A 1 313 ? -12.327 -6.734 14.147 1.00 86.62 313 VAL A O 1
ATOM 2295 N N . PHE A 1 314 ? -14.189 -5.514 13.823 1.00 84.31 314 PHE A N 1
ATOM 2296 C CA . PHE A 1 314 ? -13.863 -4.465 14.793 1.00 84.31 314 PHE A CA 1
ATOM 2297 C C . PHE A 1 314 ? -14.638 -4.684 16.094 1.00 84.31 314 PHE A C 1
ATOM 2299 O O . PHE A 1 314 ? -15.847 -4.420 16.157 1.00 84.31 314 PHE A O 1
ATOM 2306 N N . ASP A 1 315 ? -13.945 -5.173 17.118 1.00 79.56 315 ASP A N 1
ATOM 2307 C CA . ASP A 1 315 ? -14.526 -5.545 18.406 1.00 79.56 315 ASP A CA 1
ATOM 2308 C C . ASP A 1 315 ? -14.467 -4.393 19.430 1.00 79.56 315 ASP A C 1
ATOM 2310 O O . ASP A 1 315 ? -13.481 -3.662 19.536 1.00 79.56 315 ASP A O 1
ATOM 2314 N N . GLU A 1 316 ? -15.552 -4.232 20.191 1.00 62.34 316 GLU A N 1
ATOM 2315 C CA . GLU A 1 316 ? -15.683 -3.262 21.286 1.00 62.34 316 GLU A CA 1
ATOM 2316 C C . GLU A 1 316 ? -14.986 -3.724 22.572 1.00 62.34 316 GLU A C 1
ATOM 2318 O O . GLU A 1 316 ? -14.633 -2.888 23.400 1.00 62.34 316 GLU A O 1
ATOM 2323 N N . THR A 1 317 ? -14.796 -5.035 22.769 1.00 59.25 317 THR A N 1
ATOM 2324 C CA . THR A 1 317 ? -14.283 -5.574 24.044 1.00 59.25 317 THR A CA 1
ATOM 2325 C C . THR A 1 317 ? -12.764 -5.690 24.114 1.00 59.25 317 THR A C 1
ATOM 2327 O O . THR A 1 317 ? -12.208 -5.937 25.188 1.00 59.25 317 THR A O 1
ATOM 2330 N N . THR A 1 318 ? -12.082 -5.493 22.988 1.00 66.19 318 THR A N 1
ATOM 2331 C CA . THR A 1 318 ? -10.629 -5.606 22.912 1.00 66.19 318 THR A CA 1
ATOM 2332 C C . THR A 1 318 ? -9.970 -4.310 23.398 1.00 66.19 318 THR A C 1
ATOM 2334 O O . THR A 1 318 ? -10.115 -3.264 22.769 1.00 66.19 318 THR A O 1
ATOM 2337 N N . ASP A 1 319 ? -9.226 -4.371 24.509 1.00 73.38 319 ASP A N 1
ATOM 2338 C CA . ASP A 1 319 ? -8.365 -3.260 24.946 1.00 73.38 319 ASP A CA 1
ATOM 2339 C C . ASP A 1 319 ? -7.194 -3.124 23.955 1.00 73.38 319 ASP A C 1
ATOM 2341 O O . ASP A 1 319 ? -6.512 -4.123 23.695 1.00 73.38 319 ASP A O 1
ATOM 2345 N N . PRO A 1 320 ? -6.948 -1.941 23.367 1.00 74.31 320 PRO A N 1
ATOM 2346 C CA . PRO A 1 320 ? -5.841 -1.754 22.437 1.00 74.31 320 PRO A CA 1
ATOM 2347 C C . PRO A 1 320 ? -4.493 -2.130 23.063 1.00 74.31 320 PRO A C 1
ATOM 2349 O O . PRO A 1 320 ? -4.173 -1.690 24.172 1.00 74.31 320 PRO A O 1
ATOM 2352 N N . ASP A 1 321 ? -3.675 -2.909 22.350 1.00 71.44 321 ASP A N 1
ATOM 2353 C CA . ASP A 1 321 ? -2.327 -3.262 22.812 1.00 71.44 321 ASP A CA 1
ATOM 2354 C C . ASP A 1 321 ? -1.438 -2.012 22.861 1.00 71.44 321 ASP A C 1
ATOM 2356 O O . ASP A 1 321 ? -1.239 -1.295 21.884 1.00 71.44 321 ASP A O 1
ATOM 2360 N N . ARG A 1 322 ? -0.882 -1.745 24.044 1.00 68.69 322 ARG A N 1
ATOM 2361 C CA . ARG A 1 322 ? 0.002 -0.599 24.319 1.00 68.69 322 ARG A CA 1
ATOM 2362 C C . ARG A 1 322 ? 1.473 -1.019 24.409 1.00 68.69 322 ARG A C 1
ATOM 2364 O O . ARG A 1 322 ? 2.281 -0.343 25.058 1.00 68.69 322 ARG A O 1
ATOM 2371 N N . GLY A 1 323 ? 1.808 -2.146 23.786 1.00 60.94 323 GLY A N 1
ATOM 2372 C CA . GLY A 1 323 ? 3.113 -2.782 23.788 1.00 60.94 323 GLY A CA 1
ATOM 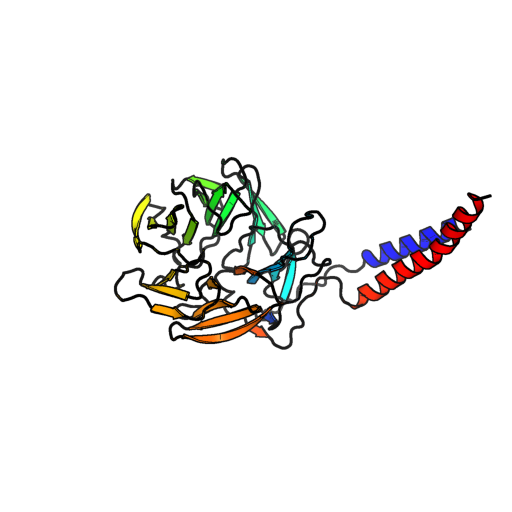2373 C C . GLY A 1 323 ? 3.278 -3.819 24.910 1.00 60.94 323 GLY A C 1
ATOM 2374 O O . GLY A 1 323 ? 2.538 -3.830 25.899 1.00 60.94 323 GLY A O 1
ATOM 2375 N N . PRO A 1 324 ? 4.321 -4.665 24.818 1.00 55.66 324 PRO A N 1
ATOM 2376 C CA . PRO A 1 324 ? 4.495 -5.856 25.661 1.00 55.66 324 PRO A CA 1
ATOM 2377 C C . PRO A 1 324 ? 4.736 -5.562 27.149 1.00 55.66 324 PRO A C 1
ATOM 2379 O O . PRO A 1 324 ? 4.689 -6.461 27.989 1.00 55.66 324 PRO A O 1
ATOM 2382 N N . TRP A 1 325 ? 4.972 -4.302 27.514 1.00 51.62 325 TRP A N 1
ATOM 2383 C CA . TRP A 1 325 ? 5.146 -3.891 28.902 1.00 51.62 325 TRP A CA 1
ATOM 2384 C C . TRP A 1 325 ? 3.795 -3.512 29.496 1.00 51.62 325 TRP A C 1
ATOM 2386 O O . TRP A 1 325 ? 3.432 -2.335 29.575 1.00 51.62 325 TRP A O 1
ATOM 2396 N N . TRP A 1 326 ? 3.055 -4.529 29.941 1.00 49.25 326 TRP A N 1
ATOM 2397 C CA . TRP A 1 326 ? 1.806 -4.342 30.672 1.00 49.25 326 TRP A CA 1
ATOM 2398 C C . TRP A 1 326 ? 1.961 -3.298 31.790 1.00 49.25 326 TRP A C 1
ATOM 2400 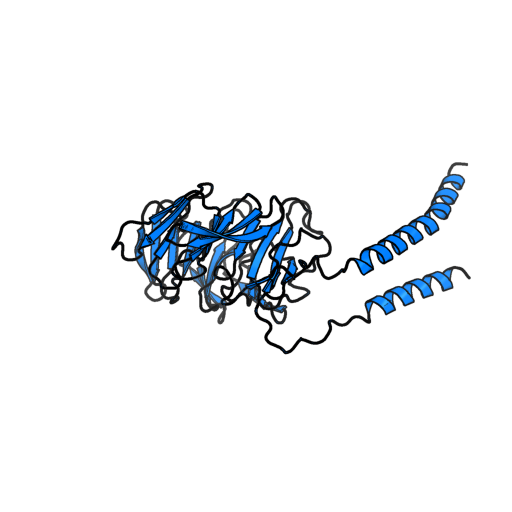O O . TRP A 1 326 ? 2.986 -3.233 32.477 1.00 49.25 326 TRP A O 1
ATOM 2410 N N . LEU A 1 327 ? 0.889 -2.540 32.046 1.00 44.53 327 LEU A N 1
ATOM 2411 C CA . LEU A 1 327 ? 0.733 -1.579 33.155 1.00 44.53 327 LEU A CA 1
ATOM 2412 C C . LEU A 1 327 ? 1.255 -2.085 34.518 1.00 44.53 327 LEU A C 1
ATOM 2414 O O . LEU A 1 327 ? 1.652 -1.291 35.370 1.00 44.53 327 LEU A O 1
ATOM 2418 N N . ARG A 1 328 ? 1.304 -3.407 34.713 1.00 44.22 328 ARG A N 1
ATOM 2419 C CA . ARG A 1 328 ? 1.780 -4.084 35.926 1.00 44.22 328 ARG A CA 1
ATOM 2420 C C . ARG A 1 328 ? 3.291 -3.995 36.152 1.00 44.22 328 ARG A C 1
ATOM 2422 O O . ARG A 1 328 ? 3.705 -4.139 37.293 1.00 44.22 328 ARG A O 1
ATOM 2429 N N . PHE A 1 329 ? 4.097 -3.735 35.118 1.00 53.22 329 PHE A N 1
ATOM 2430 C CA . PHE A 1 329 ? 5.558 -3.598 35.233 1.00 53.22 329 PHE A CA 1
ATOM 2431 C C . PHE A 1 329 ? 6.040 -2.147 35.281 1.00 53.22 329 PHE A C 1
ATOM 2433 O O . PHE A 1 329 ? 7.124 -1.895 35.804 1.00 53.22 329 PHE A O 1
ATOM 2440 N N . ARG A 1 330 ? 5.221 -1.183 34.836 1.00 56.41 330 ARG A N 1
ATOM 2441 C CA . ARG A 1 330 ? 5.548 0.251 34.922 1.00 56.41 330 ARG A CA 1
ATOM 2442 C C . ARG A 1 330 ? 5.769 0.690 36.366 1.00 56.41 330 ARG A C 1
ATOM 2444 O O . ARG A 1 330 ? 6.768 1.341 36.640 1.00 56.41 330 ARG A O 1
ATOM 2451 N N . TRP A 1 331 ? 4.896 0.281 37.287 1.00 56.22 331 TRP A N 1
ATOM 2452 C CA . TRP A 1 331 ? 5.007 0.624 38.709 1.00 56.22 331 TRP A CA 1
ATOM 2453 C C . TRP A 1 331 ? 6.195 -0.038 39.417 1.00 56.22 331 TRP A C 1
ATOM 2455 O O . TRP A 1 331 ? 6.905 0.680 40.111 1.00 56.22 331 TRP A O 1
ATOM 2465 N N . PRO A 1 332 ? 6.487 -1.340 39.229 1.00 60.16 332 PRO A N 1
ATOM 2466 C CA . PRO A 1 332 ? 7.709 -1.957 39.737 1.00 60.16 332 PRO A CA 1
ATOM 2467 C C . PRO A 1 332 ? 8.987 -1.318 39.198 1.00 60.16 332 PRO A C 1
ATOM 2469 O O . PRO A 1 332 ? 9.896 -1.073 39.980 1.00 60.16 332 PRO A O 1
ATOM 2472 N N . LEU A 1 333 ? 9.068 -1.010 37.899 1.00 60.78 333 LEU A N 1
ATOM 2473 C CA . LEU A 1 333 ? 10.244 -0.349 37.325 1.00 60.78 333 LEU A CA 1
ATOM 2474 C C . LEU A 1 333 ? 10.405 1.070 37.860 1.00 60.78 333 LEU A C 1
ATOM 2476 O O . LEU A 1 333 ? 11.481 1.392 38.347 1.00 60.78 333 LEU A O 1
ATOM 2480 N N . LEU A 1 334 ? 9.340 1.879 37.877 1.00 62.72 334 LEU A N 1
ATOM 2481 C CA . LEU A 1 334 ? 9.357 3.199 38.518 1.00 62.72 334 LEU A CA 1
ATOM 2482 C C . LEU A 1 334 ? 9.738 3.098 39.993 1.00 62.72 334 LEU A C 1
ATOM 2484 O O . LEU A 1 334 ? 10.556 3.884 40.455 1.00 62.72 334 LEU A O 1
ATOM 2488 N N . ALA A 1 335 ? 9.197 2.121 40.721 1.00 68.25 335 ALA A N 1
ATOM 2489 C CA . ALA A 1 335 ? 9.516 1.894 42.123 1.00 68.25 335 ALA A CA 1
ATOM 2490 C C . ALA A 1 335 ? 10.987 1.516 42.305 1.00 68.25 335 ALA A C 1
ATOM 2492 O O . ALA A 1 335 ? 11.628 2.066 43.192 1.00 68.25 335 ALA A O 1
ATOM 2493 N N . VAL A 1 336 ? 11.544 0.648 41.454 1.00 76.38 336 VAL A N 1
ATOM 2494 C CA . VAL A 1 336 ? 12.965 0.272 41.471 1.00 76.38 336 VAL A CA 1
ATOM 2495 C C . VAL A 1 336 ? 13.838 1.473 41.123 1.00 76.38 336 VAL A C 1
ATOM 2497 O O . VAL A 1 336 ? 14.776 1.762 41.861 1.00 76.38 336 VAL A O 1
ATOM 2500 N N . THR A 1 337 ? 13.532 2.226 40.066 1.00 72.38 337 THR A N 1
ATOM 2501 C CA . THR A 1 337 ? 14.287 3.427 39.681 1.00 72.38 337 THR A CA 1
ATOM 2502 C C . THR A 1 337 ? 14.234 4.490 40.779 1.00 72.38 337 THR A C 1
ATOM 2504 O O . THR A 1 337 ? 15.278 5.025 41.149 1.00 72.38 337 THR A O 1
ATOM 2507 N N . LEU A 1 338 ? 13.058 4.737 41.369 1.00 74.94 338 LEU A N 1
ATOM 2508 C CA . LEU A 1 338 ? 12.866 5.663 42.488 1.00 74.94 338 LEU A CA 1
ATOM 2509 C C . LEU A 1 338 ? 13.624 5.195 43.736 1.00 74.94 338 LEU A C 1
ATOM 2511 O O . LEU A 1 338 ? 14.304 6.002 44.366 1.00 74.94 338 LEU A O 1
ATOM 2515 N N . LEU A 1 339 ? 13.583 3.898 44.067 1.00 78.25 339 LEU A N 1
ATOM 2516 C CA . LEU A 1 339 ? 14.374 3.322 45.161 1.00 78.25 339 LEU A CA 1
ATOM 2517 C C . LEU A 1 339 ? 15.868 3.509 44.915 1.00 78.25 339 LEU A C 1
ATOM 2519 O O . LEU A 1 339 ? 16.602 3.877 45.827 1.00 78.25 339 LEU A O 1
ATOM 2523 N N . THR A 1 340 ? 16.322 3.281 43.684 1.00 76.25 340 THR A N 1
ATOM 2524 C CA . THR A 1 340 ? 17.734 3.412 43.315 1.00 76.25 340 THR A CA 1
ATOM 2525 C C . THR A 1 340 ? 18.186 4.869 43.437 1.00 76.25 340 THR A C 1
ATOM 2527 O O . THR A 1 340 ? 19.251 5.142 43.995 1.00 76.25 340 THR A O 1
ATOM 2530 N N . LEU A 1 341 ? 17.353 5.822 43.007 1.00 74.12 341 LEU A N 1
ATOM 2531 C CA . LEU A 1 341 ? 17.568 7.262 43.185 1.00 74.12 341 LEU A CA 1
ATOM 2532 C C . LEU A 1 341 ? 17.590 7.661 44.667 1.00 74.12 341 LEU A C 1
ATOM 2534 O O . LEU A 1 341 ? 18.512 8.349 45.098 1.00 74.12 341 LEU A O 1
ATOM 2538 N N . LEU A 1 342 ? 16.641 7.177 45.471 1.00 76.25 342 LEU A N 1
ATOM 2539 C CA . LEU A 1 342 ? 16.585 7.428 46.916 1.00 76.25 342 LEU A CA 1
ATOM 2540 C C . LEU A 1 342 ? 17.781 6.825 47.666 1.00 76.25 342 LEU A C 1
ATOM 2542 O O . LEU A 1 342 ? 18.274 7.431 48.614 1.00 76.25 342 LEU A O 1
ATOM 2546 N N . MET A 1 343 ? 18.285 5.664 47.241 1.00 74.69 343 MET A N 1
ATOM 2547 C CA . MET A 1 343 ? 19.460 5.030 47.849 1.00 74.69 343 MET A CA 1
ATOM 2548 C C . MET A 1 343 ? 20.772 5.716 47.452 1.00 74.69 343 MET A C 1
ATOM 2550 O O . MET A 1 343 ? 21.713 5.744 48.245 1.00 74.69 343 MET A O 1
ATOM 2554 N N . THR A 1 344 ? 20.853 6.281 46.245 1.00 71.88 344 THR A N 1
ATOM 2555 C CA . THR A 1 344 ? 22.082 6.905 45.723 1.00 71.88 344 THR A CA 1
ATOM 2556 C C . THR A 1 344 ? 22.172 8.410 45.993 1.00 71.88 344 THR A C 1
ATOM 2558 O O . THR A 1 344 ? 23.282 8.938 46.133 1.00 71.88 344 THR A O 1
ATOM 2561 N N . ALA A 1 345 ? 21.045 9.109 46.159 1.00 67.31 345 ALA A N 1
ATOM 2562 C CA . ALA A 1 345 ? 21.011 10.544 46.445 1.00 67.31 345 ALA A CA 1
ATOM 2563 C C . ALA A 1 345 ? 21.784 10.948 47.725 1.00 67.31 345 ALA A C 1
ATOM 2565 O O . ALA A 1 345 ? 22.589 11.882 47.649 1.00 67.31 345 ALA A O 1
ATOM 2566 N N . PRO A 1 346 ? 21.682 10.244 48.873 1.00 66.69 346 PRO A N 1
ATOM 2567 C CA . PRO A 1 346 ? 22.430 10.596 50.085 1.00 66.69 346 PRO A CA 1
ATOM 2568 C C . PRO A 1 346 ? 23.950 10.453 49.913 1.00 66.69 346 PRO A C 1
ATOM 2570 O O . PRO A 1 346 ? 24.731 11.258 50.429 1.00 66.69 346 PRO A O 1
ATOM 2573 N N . SER A 1 347 ? 24.396 9.458 49.142 1.00 58.16 347 SER A N 1
ATOM 2574 C CA . SER A 1 347 ? 25.815 9.239 48.825 1.00 58.16 347 SER A CA 1
ATOM 2575 C C . SER A 1 347 ? 26.394 10.293 47.875 1.00 58.16 347 SER A C 1
ATOM 2577 O O . SER A 1 347 ? 27.573 10.628 47.972 1.00 58.16 347 SER A O 1
ATOM 2579 N N . ILE A 1 348 ? 25.575 10.859 46.989 1.00 57.59 348 ILE A N 1
ATOM 2580 C CA . ILE A 1 348 ? 25.991 11.930 46.073 1.00 57.59 348 ILE A CA 1
ATOM 2581 C C . ILE A 1 348 ? 26.016 13.283 46.803 1.00 57.59 348 ILE A C 1
ATOM 2583 O O . ILE A 1 348 ? 26.981 14.040 46.671 1.00 57.59 348 ILE A O 1
ATOM 2587 N N . VAL A 1 349 ? 25.015 13.563 47.645 1.00 60.41 349 VAL A N 1
ATOM 2588 C CA . VAL A 1 349 ? 24.942 14.790 48.460 1.00 60.41 349 VAL A CA 1
ATOM 2589 C C . VAL A 1 349 ? 26.072 14.848 49.495 1.00 60.41 349 VAL A C 1
ATOM 2591 O O . VAL A 1 349 ? 26.698 15.894 49.674 1.00 60.41 349 VAL A O 1
ATOM 2594 N N . SER A 1 350 ? 26.399 13.724 50.136 1.00 56.97 350 SER A N 1
ATOM 2595 C CA . SER A 1 350 ? 27.513 13.652 51.095 1.00 56.97 350 SER A CA 1
ATOM 2596 C C . SER A 1 350 ? 28.892 13.775 50.439 1.00 56.97 350 SER A C 1
ATOM 2598 O O . SER A 1 350 ? 29.799 14.339 51.051 1.00 56.97 350 SER A O 1
ATOM 2600 N N . ARG A 1 351 ? 29.059 13.325 49.186 1.00 55.91 351 ARG A N 1
ATOM 2601 C CA . ARG A 1 351 ? 30.292 13.553 48.411 1.00 55.91 351 ARG A CA 1
ATOM 2602 C C . ARG A 1 351 ? 30.460 15.017 48.007 1.00 55.91 351 ARG A C 1
ATOM 2604 O O . ARG A 1 351 ? 31.551 15.545 48.186 1.00 55.91 351 ARG A O 1
ATOM 2611 N N . ARG A 1 352 ? 29.395 15.698 47.565 1.00 55.84 352 ARG A N 1
ATOM 2612 C CA . ARG A 1 352 ? 29.457 17.132 47.210 1.00 55.84 352 ARG A CA 1
ATOM 2613 C C . ARG A 1 352 ? 29.757 18.046 48.402 1.00 55.84 352 ARG A C 1
ATOM 2615 O O . ARG A 1 352 ? 30.443 19.045 48.230 1.00 55.84 352 ARG A O 1
ATOM 2622 N N . ARG A 1 353 ? 29.305 17.698 49.614 1.00 55.28 353 ARG A N 1
ATOM 2623 C CA . ARG A 1 353 ? 29.649 18.451 50.839 1.00 55.28 353 ARG A CA 1
ATOM 2624 C C . ARG A 1 353 ? 31.111 18.296 51.274 1.00 55.28 353 ARG A C 1
ATOM 2626 O O . ARG A 1 353 ? 31.603 19.158 51.985 1.00 55.28 353 ARG A O 1
ATOM 2633 N N . ARG A 1 354 ? 31.804 17.227 50.863 1.00 54.66 354 ARG A N 1
ATOM 2634 C CA . ARG A 1 354 ? 33.225 17.000 51.195 1.00 54.66 354 ARG A CA 1
ATOM 2635 C C . ARG A 1 354 ? 34.201 17.660 50.224 1.00 54.66 354 ARG A C 1
ATOM 2637 O O . ARG A 1 354 ? 35.359 17.813 50.571 1.00 54.66 354 ARG A O 1
ATOM 2644 N N . THR A 1 355 ? 33.750 18.030 49.029 1.00 53.59 355 THR A N 1
ATOM 2645 C CA . THR A 1 355 ? 34.567 18.717 48.014 1.00 53.59 355 THR A CA 1
ATOM 2646 C C . THR A 1 355 ? 34.434 20.242 48.054 1.00 53.59 355 THR A C 1
ATOM 2648 O O . THR A 1 355 ? 35.054 20.914 47.243 1.00 53.59 355 THR A O 1
ATOM 2651 N N . ALA A 1 356 ? 33.603 20.784 48.950 1.00 51.38 356 ALA A N 1
ATOM 2652 C CA . ALA A 1 356 ? 33.363 22.221 49.117 1.00 51.38 356 ALA A CA 1
ATOM 2653 C C . ALA A 1 356 ? 33.961 22.788 50.425 1.00 51.38 356 ALA A C 1
ATOM 2655 O O . ALA A 1 356 ? 33.536 23.852 50.870 1.00 51.38 356 ALA A O 1
ATOM 2656 N N . VAL A 1 357 ? 34.897 22.057 51.046 1.00 45.91 357 VAL A N 1
ATOM 2657 C CA . VAL A 1 357 ? 35.682 22.477 52.222 1.00 45.91 357 VAL A CA 1
ATOM 2658 C C . VAL A 1 357 ? 37.132 22.645 51.814 1.00 45.91 357 VAL A C 1
ATOM 2660 O O . VAL A 1 357 ? 37.613 21.751 51.079 1.00 45.91 357 VAL A O 1
#

Foldseek 3Di:
DVVVVVVVVVVVVVVVVPPDDPDDDDPDCDFQEEAQEADDAFLQAAALLVAALAQFFFKKWAAPDDHVPRPHGTWIWTAHSNLHIHTDDPLWAAALRSQWIWHKDAQQKIWIAGRPPRDIDIARQVAHTIKHWQAAANVRFKTWMAHFPDPPDPPTKHQWTWIAGNVPSDIDTLRFIASHKEAALVRQWMWGQGRVNFFIWIARPVVRDIDTFDGRFAFQTHQQAANVRFWGWTDDPPAQKIWIAGRVNPDDIQIAGNFARWAHAPHNFWTWGDDLQQWIWIAGSVGDIDTQHGYPHPMDTPHGSNNGHPRYHHDNPDDRDNHPPPPVVVVVVCVVVVVVCVVCVVVVVVVVVVVVD

Organism: NCBI:txid134849

Secondary structure (DSSP, 8-state):
--HHHHHHHHHHHHHHHSS-PPPP---S-PPPEEESBPPPP-TTPPBTTTS--SSEEEEEEETTS-BTTBTT--EEEEEETTS-EEE--TT-EE-TTSSEEEEEBSTTEEEEEETTT--EEEEE-S-SS-EEEEEE-TTSSEEEEEE-S-SSSSSP-BSS-EEEETTT--EEE----EEEEEE-TTSS-EEEEETTSS-EEEEETTTTEEEE--SS--B-STT-B-TTSSEEEE--TT-SEEEEEETT--SPPEEEES--EEEEEEETTEEEEEETTTEEEEEETTS-EEEEEE--TT-EEEEEGGGS-TT-EEESS-PPP--SS-HHHHHHHHHHHHHHHHHHHHHHHHHHHHS--

Sequence (357 aa):
MHTRRIGAVIALLAAGVLLLAPGPDRAGRIPAQLPRELAGPALTTVSVTTDTTGPAALIAGYPDLPVVGDMSGGQNVVVGADNSYRTVPSDSRLDPRGRYLLLAGEDGALTRLNLADRSTRRYDIGTDGYTVAMAIAPDGNTALVGPTPDRHTAPVQIDALHLLDLRTGESRNLGVRASAAAFSPDGTRIVVTTGDRSDNVVIDPATDTRTPGRPRGLIAGDDAWSPDGRLLAYQTFGEPTVELAPVDGASEPTTLTDVGTFLGWRDATTILVYDYGGRLRTIGTDGTAAQVMRMPERTGITDAAGALIPDLVFDETTDPDRGPWWLRFRWPLLAVTLLTLLMTAPSIVSRRRRTAV

Radius of gyration: 24.14 Å; chains: 1; bounding box: 60×46×78 Å

InterPro domains:
  IPR011042 Six-bladed beta-propeller, TolB-like [G3DSA:2.120.10.30] (69-308)
  IPR011659 WD40-like beta-propeller [PF07676] (224-238)